Protein AF-A0A957NWW4-F1 (afdb_monomer)

pLDDT: mean 91.46, std 8.72, range [46.88, 98.69]

Structure (mmCIF, N/CA/C/O backbone):
data_AF-A0A957NWW4-F1
#
_entry.id   AF-A0A957NWW4-F1
#
loop_
_atom_site.group_PDB
_atom_site.id
_atom_site.type_symbol
_atom_site.label_atom_id
_atom_site.label_alt_id
_atom_site.label_comp_id
_atom_site.label_asym_id
_atom_site.label_entity_id
_atom_site.label_seq_id
_atom_site.pdbx_PDB_ins_code
_atom_site.Cartn_x
_atom_site.Cartn_y
_atom_site.Cartn_z
_atom_site.occupancy
_atom_site.B_iso_or_equiv
_atom_site.auth_seq_id
_atom_site.auth_comp_id
_atom_site.auth_asym_id
_atom_site.auth_atom_id
_atom_site.pdbx_PDB_model_num
ATOM 1 N N . MET A 1 1 ? -19.437 -4.659 12.965 1.00 87.62 1 MET A N 1
ATOM 2 C CA . MET A 1 1 ? -18.020 -4.223 12.906 1.00 87.62 1 MET A CA 1
ATOM 3 C C . MET A 1 1 ? -17.243 -4.835 14.060 1.00 87.62 1 MET A C 1
ATOM 5 O O . MET A 1 1 ? -17.855 -5.207 15.058 1.00 87.62 1 MET A O 1
ATOM 9 N N . HIS A 1 2 ? -15.933 -4.969 13.916 1.00 92.50 2 HIS A N 1
ATOM 10 C CA . HIS A 1 2 ? -14.991 -5.339 14.961 1.00 92.50 2 HIS A CA 1
ATOM 11 C C . HIS A 1 2 ? -14.265 -4.083 15.461 1.00 92.50 2 HIS A C 1
ATOM 13 O O . HIS A 1 2 ? -13.606 -3.413 14.679 1.00 92.50 2 HIS A O 1
ATOM 19 N N . LEU A 1 3 ? -14.390 -3.749 16.742 1.00 95.06 3 LEU A N 1
ATOM 20 C CA . LEU A 1 3 ? -13.758 -2.582 1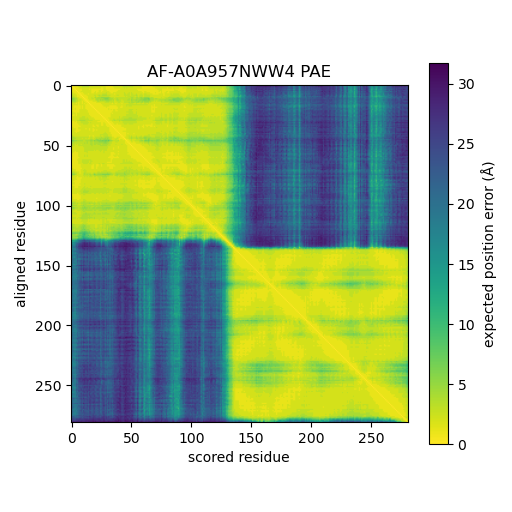7.349 1.00 95.06 3 LEU A CA 1
ATOM 21 C C . LEU A 1 3 ? -12.605 -3.030 18.238 1.00 95.06 3 LEU A C 1
ATOM 23 O O . LEU A 1 3 ? -12.740 -3.973 19.016 1.00 95.06 3 LEU A O 1
ATOM 27 N N . TYR A 1 4 ? -11.498 -2.308 18.187 1.00 97.69 4 TYR A N 1
ATOM 28 C CA . TYR A 1 4 ? -10.497 -2.384 19.238 1.00 97.69 4 TYR A CA 1
ATOM 29 C C . TYR A 1 4 ? -10.886 -1.396 20.342 1.00 97.69 4 TYR A C 1
ATOM 31 O O . TYR A 1 4 ? -10.912 -0.189 20.103 1.00 97.69 4 TYR A O 1
ATOM 39 N N . LEU A 1 5 ? -11.236 -1.910 21.523 1.00 97.75 5 LEU A N 1
ATOM 40 C CA . LEU A 1 5 ? -11.562 -1.113 22.703 1.00 97.75 5 LEU A CA 1
ATOM 41 C C . LEU A 1 5 ? -10.273 -0.817 23.471 1.00 97.75 5 LEU A C 1
ATOM 43 O O . LEU A 1 5 ? -9.764 -1.657 24.219 1.00 97.75 5 LEU A O 1
ATOM 47 N N . ALA A 1 6 ? -9.775 0.396 23.274 1.00 97.62 6 ALA A N 1
ATOM 48 C CA . ALA A 1 6 ? -8.639 0.946 23.985 1.00 97.62 6 ALA A CA 1
ATOM 49 C C . ALA A 1 6 ? -9.145 1.701 25.220 1.00 97.62 6 ALA A C 1
ATOM 51 O O . ALA A 1 6 ? -9.951 2.622 25.112 1.00 97.62 6 ALA A O 1
ATOM 52 N N . ILE A 1 7 ? -8.699 1.292 26.402 1.00 96.88 7 ILE A N 1
ATOM 53 C CA . ILE A 1 7 ? -9.131 1.854 27.686 1.00 96.88 7 ILE A CA 1
ATOM 54 C C . ILE A 1 7 ? -7.991 1.758 28.689 1.00 96.88 7 ILE A C 1
ATOM 56 O O . ILE A 1 7 ? -7.144 0.865 28.601 1.00 96.88 7 ILE A O 1
ATOM 60 N N . LYS A 1 8 ? -7.923 2.727 29.606 1.00 95.88 8 LYS A N 1
ATOM 61 C CA . LYS A 1 8 ? -6.853 2.822 30.595 1.00 95.88 8 LYS A CA 1
ATOM 62 C C . LYS A 1 8 ? -6.648 1.484 31.314 1.00 95.88 8 LYS A C 1
ATOM 64 O O . LYS A 1 8 ? -7.575 0.914 31.883 1.00 95.88 8 LYS A O 1
ATOM 69 N N . TYR A 1 9 ? -5.411 0.999 31.305 1.00 93.38 9 TYR A N 1
ATOM 70 C CA . TYR A 1 9 ? -5.032 -0.185 32.064 1.00 93.38 9 TYR A CA 1
ATOM 71 C C . TYR A 1 9 ? -4.902 0.142 33.553 1.00 93.38 9 TYR A C 1
ATOM 73 O O . TYR A 1 9 ? -4.199 1.089 33.923 1.00 93.38 9 TYR A O 1
ATOM 81 N N . HIS A 1 10 ? -5.522 -0.694 34.383 1.00 93.50 10 HIS A N 1
ATOM 82 C CA . HIS A 1 10 ? -5.338 -0.708 35.827 1.00 93.50 10 HIS A CA 1
ATOM 83 C C . HIS A 1 10 ? -4.914 -2.115 36.269 1.00 93.50 10 HIS A C 1
ATOM 85 O O . HIS A 1 10 ? -5.668 -3.059 36.032 1.00 93.50 10 HIS A O 1
ATOM 91 N N . PRO A 1 11 ? -3.743 -2.277 36.917 1.00 88.56 11 PRO A N 1
ATOM 92 C CA . PRO A 1 11 ? -3.255 -3.589 37.352 1.00 88.56 11 PRO A CA 1
ATOM 93 C C . PRO A 1 11 ? -4.185 -4.321 38.325 1.00 88.56 11 PRO A C 1
ATOM 95 O O . PRO A 1 11 ? -4.215 -5.546 38.350 1.00 88.56 11 PRO A O 1
ATOM 98 N N . ASP A 1 12 ? -4.942 -3.574 39.128 1.00 92.06 12 ASP A N 1
ATOM 99 C CA . ASP A 1 12 ? -5.932 -4.102 40.072 1.00 92.06 12 ASP A CA 1
ATOM 100 C C . ASP A 1 12 ? -7.292 -4.405 39.418 1.00 92.06 12 ASP A C 1
ATOM 102 O O . ASP A 1 12 ? -8.198 -4.924 40.070 1.00 92.06 12 ASP A O 1
ATOM 106 N N . GLY A 1 13 ? -7.450 -4.079 38.132 1.00 91.56 13 GLY A N 1
ATOM 107 C CA . GLY A 1 13 ? -8.688 -4.256 37.391 1.00 91.56 13 GLY A CA 1
ATOM 108 C C . GLY A 1 13 ? -9.856 -3.417 37.909 1.00 91.56 13 GLY A C 1
ATOM 109 O O . GLY A 1 13 ? -11.002 -3.797 37.671 1.00 91.56 13 GLY A O 1
ATOM 110 N N . GLN A 1 14 ? -9.619 -2.283 38.585 1.00 94.00 14 GLN A N 1
ATOM 111 C CA . GLN A 1 14 ? -10.698 -1.455 39.154 1.00 94.00 14 GLN A CA 1
ATOM 112 C C . GLN A 1 14 ? -11.751 -1.000 38.123 1.00 94.00 14 GLN A C 1
ATOM 114 O O . GLN A 1 14 ? -12.904 -0.749 38.467 1.00 94.00 14 GLN A O 1
ATOM 119 N N . ASN A 1 15 ? -11.383 -0.927 36.841 1.00 94.88 15 ASN A N 1
ATOM 120 C CA . ASN A 1 15 ? -12.277 -0.569 35.741 1.00 94.88 15 ASN A CA 1
ATOM 121 C C . ASN A 1 15 ? -12.892 -1.779 35.017 1.00 94.88 15 ASN A C 1
ATOM 123 O O . ASN A 1 15 ? -13.532 -1.605 33.981 1.00 94.88 15 ASN A O 1
ATOM 127 N N . ARG A 1 16 ? -12.752 -3.001 35.545 1.00 96.50 16 ARG A N 1
ATOM 128 C CA . ARG A 1 16 ? -13.313 -4.218 34.940 1.00 96.50 16 ARG A CA 1
ATOM 129 C C . ARG A 1 16 ? -14.811 -4.103 34.660 1.00 96.50 16 ARG A C 1
ATOM 131 O O . ARG A 1 16 ? -15.238 -4.423 33.555 1.00 96.50 16 ARG A O 1
ATOM 138 N N . ALA A 1 17 ? -15.582 -3.584 35.616 1.00 95.44 17 ALA A N 1
ATOM 139 C CA . ALA A 1 17 ? -17.021 -3.379 35.446 1.00 95.44 17 ALA A CA 1
ATOM 140 C C . ALA A 1 17 ? -17.340 -2.431 34.276 1.00 95.44 17 ALA A C 1
ATOM 142 O O . ALA A 1 17 ? -18.281 -2.668 33.524 1.00 95.44 17 ALA A O 1
ATOM 143 N N . LEU A 1 18 ? -16.528 -1.386 34.081 1.00 95.38 18 LEU A N 1
ATOM 144 C CA . LEU A 1 18 ? -16.673 -0.467 32.953 1.00 95.38 18 LEU A CA 1
ATOM 145 C C . LEU A 1 18 ? -16.351 -1.162 31.623 1.00 95.38 18 LEU A C 1
ATOM 147 O O . LEU A 1 18 ? -17.106 -1.014 30.667 1.00 95.38 18 LEU A O 1
ATOM 151 N N . ILE A 1 19 ? -15.273 -1.951 31.568 1.00 96.75 19 ILE A N 1
ATOM 152 C CA . ILE A 1 19 ? -14.895 -2.716 30.370 1.00 96.75 19 ILE A CA 1
ATOM 153 C C . ILE A 1 19 ? -16.010 -3.692 29.986 1.00 96.75 19 ILE A C 1
ATOM 155 O O . ILE A 1 19 ? -16.409 -3.738 28.823 1.00 96.75 19 ILE A O 1
ATOM 159 N N . GLU A 1 20 ? -16.525 -4.463 30.944 1.00 96.88 20 GLU A N 1
ATOM 160 C CA . GLU A 1 20 ? -17.612 -5.423 30.719 1.00 96.88 20 GLU A CA 1
ATOM 161 C C . GLU A 1 20 ? -18.888 -4.719 30.242 1.00 96.88 20 GLU A C 1
ATOM 163 O O . GLU A 1 20 ? -19.489 -5.149 29.256 1.00 96.88 20 GLU A O 1
ATOM 168 N N . ALA A 1 21 ? -19.254 -3.596 30.863 1.00 94.88 21 ALA A N 1
ATOM 169 C CA . ALA A 1 21 ? -20.450 -2.850 30.496 1.00 94.88 21 ALA A CA 1
ATOM 170 C C . ALA A 1 21 ? -20.338 -2.200 29.105 1.00 94.88 21 ALA A C 1
ATOM 172 O O . ALA A 1 21 ? -21.237 -2.373 28.286 1.00 94.88 21 ALA A O 1
ATOM 173 N N . LEU A 1 22 ? -19.209 -1.559 28.775 1.00 95.00 22 LEU A N 1
ATOM 174 C CA . LEU A 1 22 ? -18.940 -1.052 27.420 1.00 95.00 22 LEU A CA 1
ATOM 175 C C . LEU A 1 22 ? -19.005 -2.176 26.384 1.00 95.00 22 LEU A C 1
ATOM 177 O O . LEU A 1 22 ? -19.594 -2.024 25.318 1.00 95.00 22 LEU A O 1
ATOM 181 N N . SER A 1 23 ? -18.426 -3.330 26.706 1.00 95.19 23 SER A N 1
ATOM 182 C CA . SER A 1 23 ? -18.444 -4.496 25.823 1.00 95.19 23 SER A CA 1
ATOM 183 C C . SER A 1 23 ? -19.862 -5.002 25.567 1.00 95.19 23 SER A C 1
ATOM 185 O O . SER A 1 23 ? -20.188 -5.345 24.431 1.00 95.19 23 SER A O 1
ATOM 187 N N . ALA A 1 24 ? -20.704 -5.026 26.602 1.00 94.25 24 ALA A N 1
ATOM 188 C CA . ALA A 1 24 ? -22.106 -5.402 26.490 1.00 94.25 24 ALA A CA 1
ATOM 189 C C . ALA A 1 24 ? -22.896 -4.395 25.642 1.00 94.25 24 ALA A C 1
ATOM 191 O O . ALA A 1 24 ? -23.618 -4.821 24.743 1.00 94.25 24 ALA A O 1
ATOM 192 N N . THR A 1 25 ? -22.704 -3.087 25.853 1.00 92.81 25 THR A N 1
ATOM 193 C CA . THR A 1 25 ? -23.335 -2.031 25.044 1.00 92.81 25 THR A CA 1
ATOM 194 C C . THR A 1 25 ? -22.954 -2.154 23.568 1.00 92.81 25 THR A C 1
ATOM 196 O O . THR A 1 25 ? -23.826 -2.173 22.703 1.00 92.81 25 THR A O 1
ATOM 199 N N . LEU A 1 26 ? -21.664 -2.336 23.263 1.00 91.50 26 LEU A N 1
ATOM 200 C CA . LEU A 1 26 ? -21.192 -2.535 21.887 1.00 91.50 26 LEU A CA 1
ATOM 201 C C . LEU A 1 26 ? -21.792 -3.793 21.244 1.00 91.50 26 LEU A C 1
ATOM 203 O O . LEU A 1 26 ? -22.162 -3.770 20.072 1.00 91.50 26 LEU A O 1
ATOM 207 N N . SER A 1 27 ? -21.906 -4.880 22.011 1.00 92.25 27 SER A N 1
ATOM 208 C CA . SER A 1 27 ? -22.525 -6.129 21.559 1.00 92.25 27 SER A CA 1
ATOM 209 C C . SER A 1 27 ? -24.018 -5.961 21.274 1.00 92.25 27 SER A C 1
ATOM 211 O O . SER A 1 27 ? -24.500 -6.421 20.239 1.00 92.25 27 SER A O 1
ATOM 213 N N . ALA A 1 28 ? -24.742 -5.249 22.143 1.00 89.62 28 ALA A N 1
ATOM 214 C CA . ALA A 1 28 ? -26.155 -4.927 21.952 1.00 89.62 28 ALA A CA 1
ATOM 215 C C . ALA A 1 28 ? -26.389 -4.078 20.689 1.00 89.62 28 ALA A C 1
ATOM 217 O O . ALA A 1 28 ? -27.367 -4.299 19.981 1.00 89.62 28 ALA A O 1
ATOM 218 N N . ALA A 1 29 ? -25.445 -3.194 20.353 1.00 87.38 29 ALA A N 1
ATOM 219 C CA . ALA A 1 29 ? -25.428 -2.429 19.104 1.00 87.38 29 ALA A CA 1
ATOM 220 C C . ALA A 1 29 ? -24.968 -3.247 17.867 1.00 87.38 29 ALA A C 1
ATOM 222 O O . ALA A 1 29 ? -24.818 -2.706 16.773 1.00 87.38 29 ALA A O 1
ATOM 223 N N . GLY A 1 30 ? -24.741 -4.561 17.998 1.00 89.75 30 GLY A N 1
ATOM 224 C CA . GLY A 1 30 ? -24.367 -5.443 16.885 1.00 89.75 30 GLY A CA 1
ATOM 225 C C . GLY A 1 30 ? -22.877 -5.415 16.523 1.00 89.75 30 GLY A C 1
ATOM 226 O O . GLY A 1 30 ? -22.477 -5.846 15.433 1.00 89.75 30 GLY A O 1
ATOM 227 N N . HIS A 1 31 ? -22.027 -4.918 17.420 1.00 91.25 31 HIS A N 1
ATOM 228 C CA . HIS A 1 31 ? -20.586 -4.883 17.226 1.00 91.25 31 HIS A CA 1
ATOM 229 C C . HIS A 1 31 ? -19.851 -5.939 18.054 1.00 91.25 31 HIS A C 1
ATOM 231 O O . HIS A 1 31 ? -20.286 -6.368 19.114 1.00 91.25 31 HIS A O 1
ATOM 237 N N . ARG A 1 32 ? -18.675 -6.346 17.580 1.00 94.31 32 ARG A N 1
ATOM 238 C CA . ARG A 1 32 ? -17.723 -7.142 18.363 1.00 94.31 32 ARG A CA 1
ATOM 239 C C . ARG A 1 32 ? -16.628 -6.213 18.851 1.00 94.31 32 ARG A C 1
ATOM 241 O O . ARG A 1 32 ? -16.198 -5.359 18.083 1.00 94.31 32 ARG A O 1
ATOM 248 N N . SER A 1 33 ? -16.138 -6.399 20.068 1.00 95.88 33 SER A N 1
ATOM 249 C CA . SER A 1 33 ? -14.981 -5.660 20.577 1.00 95.88 33 SER A CA 1
ATOM 250 C C . SER A 1 33 ? -13.841 -6.603 20.934 1.00 95.88 33 SER A C 1
ATOM 252 O O . SER A 1 33 ? -14.103 -7.739 21.322 1.00 95.88 33 SER A O 1
ATOM 254 N N . THR A 1 34 ? -12.605 -6.121 20.842 1.00 97.44 34 THR A N 1
ATOM 255 C CA . THR A 1 34 ? -11.407 -6.733 21.429 1.00 97.44 34 THR A CA 1
ATOM 256 C C . THR A 1 34 ? -10.751 -5.722 22.366 1.00 97.44 34 THR A C 1
ATOM 258 O O . THR A 1 34 ? -10.510 -4.588 21.964 1.00 97.44 34 THR A O 1
ATOM 261 N N . CYS A 1 35 ? -10.452 -6.120 23.598 1.00 97.38 35 CYS A N 1
ATOM 262 C CA . CYS A 1 35 ? -9.741 -5.336 24.603 1.00 97.38 35 CYS A CA 1
ATOM 263 C C . CYS A 1 35 ? -8.579 -6.177 25.138 1.00 97.38 35 CYS A C 1
ATOM 265 O O . CYS A 1 35 ? -8.783 -7.308 25.575 1.00 97.38 35 CYS A O 1
ATOM 267 N N . VAL A 1 36 ? -7.357 -5.640 25.129 1.00 94.38 36 VAL A N 1
ATOM 268 C CA . VAL A 1 36 ? -6.145 -6.394 25.504 1.00 94.38 36 VAL A CA 1
ATOM 269 C C . VAL A 1 36 ? -6.241 -6.974 26.911 1.00 94.38 36 VAL A C 1
ATOM 271 O O . VAL A 1 36 ? -6.034 -8.175 27.087 1.00 94.38 36 VAL A O 1
ATOM 274 N N . PHE A 1 37 ? -6.630 -6.155 27.889 1.00 95.00 37 PHE A N 1
ATOM 275 C CA . PHE A 1 37 ? -6.704 -6.599 29.277 1.00 95.00 37 PHE A CA 1
ATOM 276 C C . PHE A 1 37 ? -7.724 -7.734 29.468 1.00 95.00 37 PHE A C 1
ATOM 278 O O . PHE A 1 37 ? -7.471 -8.693 30.196 1.00 95.00 37 PHE A O 1
ATOM 285 N N . ARG A 1 38 ? -8.855 -7.672 28.751 1.00 96.62 38 ARG A N 1
ATOM 286 C CA . ARG A 1 38 ? -9.919 -8.685 28.793 1.00 96.62 38 ARG A CA 1
ATOM 287 C C . ARG A 1 38 ? -9.550 -9.960 28.029 1.00 96.62 38 ARG A C 1
ATOM 289 O O . ARG A 1 38 ? -9.658 -11.050 28.578 1.00 96.62 38 ARG A O 1
ATOM 296 N N . ASP A 1 39 ? -9.146 -9.839 26.767 1.00 96.38 39 ASP A N 1
ATOM 297 C CA . ASP A 1 39 ? -9.074 -10.975 25.835 1.00 96.38 39 ASP A CA 1
ATOM 298 C C . ASP A 1 39 ? -7.678 -11.591 25.724 1.00 96.38 39 ASP A C 1
ATOM 300 O O . ASP A 1 39 ? -7.541 -12.782 25.439 1.00 96.38 39 ASP A O 1
ATOM 304 N N . ILE A 1 40 ? -6.630 -10.788 25.921 1.00 92.81 40 ILE A N 1
ATOM 305 C CA . ILE A 1 40 ? -5.239 -11.217 25.737 1.00 92.81 40 ILE A CA 1
ATOM 306 C C . ILE A 1 40 ? -4.605 -11.548 27.086 1.00 92.81 40 ILE A C 1
ATOM 308 O O . ILE A 1 40 ? -4.023 -12.624 27.227 1.00 92.81 40 ILE A O 1
ATOM 312 N N . GLU A 1 41 ? -4.736 -10.650 28.063 1.00 92.94 41 GLU A N 1
ATOM 313 C CA . GLU A 1 41 ? -4.196 -10.821 29.421 1.00 92.94 41 GLU A CA 1
ATOM 314 C C . GLU A 1 41 ? -5.166 -11.549 30.361 1.00 92.94 41 GLU A C 1
ATOM 316 O O . GLU A 1 41 ? -4.781 -11.934 31.463 1.00 92.94 41 GLU A O 1
ATOM 321 N N . GLN A 1 42 ? -6.411 -11.781 29.925 1.00 94.88 42 GLN A N 1
ATOM 322 C CA . GLN A 1 42 ? -7.431 -12.527 30.670 1.00 94.88 42 GLN A CA 1
ATOM 323 C C . GLN A 1 42 ? -7.620 -11.994 32.096 1.00 94.88 42 GLN A C 1
ATOM 325 O O . GLN A 1 42 ? -7.594 -12.752 33.066 1.00 94.88 42 GLN A O 1
ATOM 330 N N . TRP A 1 43 ? -7.786 -10.675 32.220 1.00 94.88 43 TRP A N 1
ATOM 331 C CA . TRP A 1 43 ? -7.913 -9.968 33.498 1.00 94.88 43 TRP A CA 1
ATOM 332 C C . TRP A 1 43 ? -6.682 -10.111 34.403 1.00 94.88 43 TRP A C 1
ATOM 334 O O . TRP A 1 43 ? -6.809 -10.241 35.618 1.00 94.88 43 TRP A O 1
ATOM 344 N N . GLY A 1 44 ? -5.491 -10.127 33.803 1.00 90.69 44 GLY A N 1
ATOM 345 C CA . GLY A 1 44 ? -4.218 -10.282 34.510 1.00 90.69 44 GLY A CA 1
ATOM 346 C C . GLY A 1 44 ? -3.841 -11.733 34.826 1.00 90.69 44 GLY A C 1
ATOM 347 O O . GLY A 1 44 ? -2.754 -11.972 35.339 1.00 90.69 44 GLY A O 1
ATOM 348 N N . ALA A 1 45 ? -4.677 -12.723 34.484 1.00 91.56 45 ALA A N 1
ATOM 349 C CA . ALA A 1 45 ? -4.326 -14.139 34.639 1.00 91.56 45 ALA A CA 1
ATOM 350 C C . ALA A 1 45 ? -3.168 -14.571 33.721 1.00 91.56 45 ALA A C 1
ATOM 352 O O . ALA A 1 45 ? -2.509 -15.582 33.973 1.00 91.56 45 ALA A O 1
ATOM 353 N N . LYS A 1 46 ? -2.919 -13.814 32.647 1.00 91.31 46 LYS A N 1
ATOM 354 C CA . LYS A 1 46 ? -1.818 -14.025 31.715 1.00 91.31 46 LYS A CA 1
ATOM 355 C C . LYS A 1 46 ? -0.967 -12.767 31.607 1.00 91.31 46 LYS A C 1
ATOM 357 O O . LYS A 1 46 ? -1.329 -11.821 30.915 1.00 91.31 46 LYS A O 1
ATOM 362 N N . GLU A 1 47 ? 0.210 -12.812 32.215 1.00 90.44 47 GLU A N 1
ATOM 363 C CA . GLU A 1 47 ? 1.222 -11.774 32.046 1.00 90.44 47 GLU A CA 1
ATOM 364 C C . GLU A 1 47 ? 2.003 -11.973 30.744 1.00 90.44 47 GLU A C 1
ATOM 366 O O . GLU A 1 47 ? 2.404 -13.085 30.380 1.00 90.44 47 GLU A O 1
ATOM 371 N N . LEU A 1 48 ? 2.239 -10.875 30.030 1.00 88.62 48 LEU A N 1
ATOM 372 C CA . LEU A 1 48 ? 3.039 -10.856 28.814 1.00 88.62 48 LEU A CA 1
ATOM 373 C C . LEU A 1 48 ? 4.226 -9.904 28.975 1.00 88.62 48 LEU A C 1
ATOM 375 O O . LEU A 1 48 ? 4.063 -8.796 29.486 1.00 88.62 48 LEU A O 1
ATOM 379 N N . PRO A 1 49 ? 5.416 -10.261 28.455 1.00 92.50 49 PRO A N 1
ATOM 380 C CA . PRO A 1 49 ? 6.498 -9.297 28.319 1.00 92.50 49 PRO A CA 1
ATOM 381 C C . PRO A 1 49 ? 6.029 -8.080 27.502 1.00 92.50 49 PRO A C 1
ATOM 383 O O . PRO A 1 49 ? 5.329 -8.278 26.502 1.00 92.50 49 PRO A O 1
ATOM 386 N N . PRO A 1 50 ? 6.468 -6.846 27.817 1.00 90.88 50 PRO A N 1
ATOM 387 C CA . PRO A 1 50 ? 5.969 -5.632 27.160 1.00 90.88 50 PRO A CA 1
ATOM 388 C C . PRO A 1 50 ? 6.024 -5.673 25.625 1.00 90.88 50 PRO A C 1
ATOM 390 O O . PRO A 1 50 ? 5.084 -5.276 24.942 1.00 90.88 50 PRO A O 1
ATOM 393 N N . ALA A 1 51 ? 7.096 -6.233 25.056 1.00 85.56 51 ALA A N 1
ATOM 394 C CA . ALA A 1 51 ? 7.228 -6.382 23.607 1.00 85.56 51 ALA A CA 1
ATOM 395 C C . ALA A 1 51 ? 6.202 -7.359 23.003 1.00 85.56 51 ALA A C 1
ATOM 397 O O . ALA A 1 51 ? 5.766 -7.177 21.868 1.00 85.56 51 ALA A O 1
ATOM 398 N N . ALA A 1 52 ? 5.832 -8.416 23.730 1.00 84.62 52 ALA A N 1
ATOM 399 C CA . ALA A 1 52 ? 4.795 -9.347 23.296 1.00 84.62 52 ALA A CA 1
ATOM 400 C C . ALA A 1 52 ? 3.409 -8.714 23.417 1.00 84.62 52 ALA A C 1
ATOM 402 O O . ALA A 1 52 ? 2.637 -8.813 22.465 1.00 84.62 52 ALA A O 1
ATOM 403 N N . LEU A 1 53 ? 3.140 -8.019 24.527 1.00 91.50 53 LEU A N 1
ATOM 404 C CA . LEU A 1 53 ? 1.901 -7.276 24.748 1.00 91.50 53 LEU A CA 1
ATOM 405 C C . LEU A 1 53 ? 1.636 -6.306 23.592 1.00 91.50 53 LEU A C 1
ATOM 407 O O . LEU A 1 53 ? 0.629 -6.442 22.906 1.00 91.50 53 LEU A O 1
ATOM 411 N N . MET A 1 54 ? 2.601 -5.436 23.271 1.00 91.88 54 MET A N 1
ATOM 412 C CA . MET A 1 54 ? 2.447 -4.468 22.179 1.00 91.88 54 MET A CA 1
ATOM 413 C C . MET A 1 54 ? 2.258 -5.127 20.807 1.00 91.88 54 MET A C 1
ATOM 415 O O . MET A 1 54 ? 1.460 -4.651 20.005 1.00 91.88 54 MET A O 1
ATOM 419 N N . ARG A 1 55 ? 2.935 -6.252 20.526 1.00 82.00 55 ARG A N 1
ATOM 420 C CA . ARG A 1 55 ? 2.685 -7.017 19.288 1.00 82.00 55 ARG A CA 1
ATOM 421 C C . ARG A 1 55 ? 1.255 -7.545 19.219 1.00 82.00 55 ARG A C 1
ATOM 423 O O . ARG A 1 55 ? 0.684 -7.582 18.133 1.00 82.00 55 ARG A O 1
ATOM 430 N N . HIS A 1 56 ? 0.696 -7.988 20.342 1.00 88.44 56 HIS A N 1
ATOM 431 C CA . HIS A 1 56 ? -0.694 -8.427 20.403 1.00 88.44 56 HIS A CA 1
ATOM 432 C C . HIS A 1 56 ? -1.665 -7.251 20.244 1.00 88.44 56 HIS A C 1
ATOM 434 O O . HIS A 1 56 ? -2.597 -7.377 19.452 1.00 88.44 56 HIS A O 1
ATOM 440 N N . SER A 1 57 ? -1.410 -6.109 20.891 1.00 91.81 57 SER A N 1
ATOM 441 C CA . SER A 1 57 ? -2.204 -4.882 20.731 1.00 91.81 57 SER A CA 1
ATOM 442 C C . SER A 1 57 ? -2.247 -4.415 19.276 1.00 91.81 57 SER A C 1
ATOM 444 O O . SER A 1 57 ? -3.326 -4.248 18.719 1.00 91.81 57 SER A O 1
ATOM 446 N N . PHE A 1 58 ? -1.093 -4.287 18.611 1.00 89.56 58 PHE A N 1
ATOM 447 C CA . PHE A 1 58 ? -1.042 -3.846 17.212 1.00 89.56 58 PHE A CA 1
ATOM 448 C C . PHE A 1 58 ? -1.751 -4.814 16.264 1.00 89.56 58 PHE A C 1
ATOM 450 O O . PHE A 1 58 ? -2.542 -4.373 15.439 1.00 89.56 58 PHE A O 1
ATOM 457 N N . ARG A 1 59 ? -1.584 -6.131 16.444 1.00 80.31 59 ARG A N 1
ATOM 458 C CA . ARG A 1 59 ? -2.332 -7.131 15.660 1.00 80.31 59 ARG A CA 1
ATOM 459 C C . ARG A 1 59 ? -3.843 -7.039 15.874 1.00 80.31 59 ARG A C 1
ATOM 461 O O . ARG A 1 59 ? -4.605 -7.253 14.936 1.00 80.31 59 ARG A O 1
ATOM 468 N N . ALA A 1 60 ? -4.280 -6.760 17.100 1.00 87.81 60 ALA A N 1
ATOM 469 C CA . ALA A 1 60 ? -5.694 -6.581 17.403 1.00 87.81 60 ALA A CA 1
ATOM 470 C C . ALA A 1 60 ? -6.248 -5.293 16.769 1.00 87.81 60 ALA A C 1
ATOM 472 O O . ALA A 1 60 ? -7.349 -5.323 16.225 1.00 87.81 60 ALA A O 1
ATOM 473 N N . ILE A 1 61 ? -5.466 -4.206 16.757 1.00 90.06 61 ILE A N 1
ATOM 474 C CA . ILE A 1 61 ? -5.800 -2.971 16.034 1.00 90.06 61 ILE A CA 1
ATOM 475 C C . ILE A 1 61 ? -5.880 -3.242 14.526 1.00 90.06 61 ILE A C 1
ATOM 477 O O . ILE A 1 61 ? -6.874 -2.883 13.899 1.00 90.06 61 ILE A O 1
ATOM 481 N N . ASP A 1 62 ? -4.894 -3.930 13.942 1.00 81.56 62 ASP A N 1
ATOM 482 C CA . ASP A 1 62 ? -4.862 -4.322 12.523 1.00 81.56 62 ASP A CA 1
ATOM 483 C C . ASP A 1 62 ? -6.101 -5.114 12.100 1.00 81.56 62 ASP A C 1
ATOM 485 O O . ASP A 1 62 ? -6.656 -4.868 11.028 1.00 81.56 62 ASP A O 1
ATOM 489 N N . ALA A 1 63 ? -6.583 -6.007 12.963 1.00 82.56 63 ALA A N 1
ATOM 490 C CA . ALA A 1 63 ? -7.776 -6.812 12.722 1.00 82.56 63 ALA A CA 1
ATOM 491 C C . ALA A 1 63 ? -9.106 -6.078 12.988 1.00 82.56 63 ALA A C 1
ATOM 493 O O . ALA A 1 63 ? -10.169 -6.642 12.711 1.00 82.56 63 ALA A O 1
ATOM 494 N N . ALA A 1 64 ? -9.082 -4.876 13.568 1.00 88.81 64 ALA A N 1
ATOM 495 C CA . ALA A 1 64 ? -10.277 -4.093 13.873 1.00 88.81 64 ALA A CA 1
ATOM 496 C C . ALA A 1 64 ? -10.655 -3.144 12.728 1.00 88.81 64 ALA A C 1
ATOM 498 O O . ALA A 1 64 ? -9.799 -2.607 12.029 1.00 88.81 64 ALA A O 1
ATOM 499 N N . ASP A 1 65 ? -11.947 -2.891 12.576 1.00 88.88 65 ASP A N 1
ATOM 500 C CA . ASP A 1 65 ? -12.509 -1.915 11.644 1.00 88.88 65 ASP A CA 1
ATOM 501 C C . ASP A 1 65 ? -12.297 -0.468 12.135 1.00 88.88 65 ASP A C 1
ATOM 503 O O . ASP A 1 65 ? -12.218 0.458 11.331 1.00 88.88 65 ASP A O 1
ATOM 507 N N . LEU A 1 66 ? -12.212 -0.275 13.458 1.00 92.00 66 LEU A N 1
ATOM 508 C CA . LEU A 1 66 ? -12.105 1.019 14.141 1.00 92.00 66 LEU A CA 1
ATOM 509 C C . LEU A 1 66 ? -11.474 0.842 15.532 1.00 92.00 66 LEU A C 1
ATOM 511 O O . LEU A 1 66 ? -11.641 -0.202 16.169 1.00 92.00 66 LEU A O 1
ATOM 515 N N . VAL A 1 67 ? -10.794 1.879 16.024 1.00 96.44 67 VAL A N 1
ATOM 516 C CA . VAL A 1 67 ? -10.378 2.001 17.427 1.00 96.44 67 VAL A CA 1
ATOM 517 C C . VAL A 1 67 ? -11.357 2.894 18.179 1.00 96.44 67 VAL A C 1
ATOM 519 O O . VAL A 1 67 ? -11.534 4.060 17.831 1.00 96.44 67 VAL A O 1
ATOM 522 N N . LEU A 1 68 ? -11.975 2.337 19.220 1.00 96.94 68 LEU A N 1
ATOM 523 C CA . LEU A 1 68 ? -12.782 3.074 20.184 1.00 96.94 68 LEU A CA 1
ATOM 524 C C . LEU A 1 68 ? -11.943 3.299 21.435 1.00 96.94 68 LEU A C 1
ATOM 526 O O . LEU A 1 68 ? -11.573 2.345 22.119 1.00 96.94 68 LEU A O 1
ATOM 530 N N . LEU A 1 69 ? -11.634 4.558 21.706 1.00 97.38 69 LEU A N 1
ATOM 531 C CA . LEU A 1 69 ? -10.785 4.978 22.805 1.00 97.38 69 LEU A CA 1
ATOM 532 C C . LEU A 1 69 ? -11.651 5.542 23.931 1.00 97.38 69 LEU A C 1
ATOM 534 O O . LEU A 1 69 ? -12.196 6.635 23.799 1.00 97.38 69 LEU A O 1
ATOM 538 N N . GLU A 1 70 ? -11.759 4.820 25.041 1.00 97.19 70 GLU A N 1
ATOM 539 C CA . GLU A 1 70 ? -12.312 5.367 26.279 1.00 97.19 70 GLU A CA 1
ATOM 540 C C . GLU A 1 70 ? -11.210 6.182 26.971 1.00 97.19 70 GLU A C 1
ATOM 542 O O . GLU A 1 70 ? -10.182 5.640 27.386 1.00 97.19 70 GLU A O 1
ATOM 547 N N . PHE A 1 71 ? -11.391 7.503 27.006 1.00 96.94 71 PHE A N 1
ATOM 548 C CA . PHE A 1 71 ? -10.382 8.479 27.419 1.00 96.94 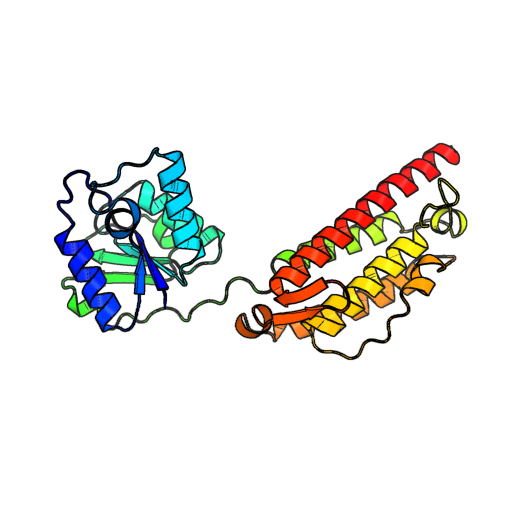71 PHE A CA 1
ATOM 549 C C . PHE A 1 71 ? -10.841 9.344 28.601 1.00 96.94 71 PHE A C 1
ATOM 551 O O . PHE A 1 71 ? -10.373 10.471 28.772 1.00 96.94 71 PHE A O 1
ATOM 558 N N . SER A 1 72 ? -11.731 8.831 29.457 1.00 96.06 72 SER A N 1
ATOM 559 C CA . SER A 1 72 ? -12.054 9.492 30.730 1.00 96.06 72 SER A CA 1
ATOM 560 C C . SER A 1 72 ? -10.820 9.672 31.617 1.00 96.06 72 SER A C 1
ATOM 562 O O . SER A 1 72 ? -10.734 10.649 32.362 1.00 96.06 72 SER A O 1
ATOM 564 N N . GLU A 1 73 ? -9.852 8.754 31.511 1.00 95.31 73 GLU A N 1
ATOM 565 C CA . GLU A 1 73 ? -8.555 8.813 32.182 1.00 95.31 73 GLU A CA 1
ATOM 566 C C . GLU A 1 73 ? -7.393 8.779 31.174 1.00 95.31 73 GLU A C 1
ATOM 568 O O . GLU A 1 73 ? -7.324 7.929 30.285 1.00 95.31 73 GLU A O 1
ATOM 573 N N . LYS A 1 74 ? -6.415 9.679 31.349 1.00 93.06 74 LYS A N 1
ATOM 574 C CA . LYS A 1 74 ? -5.228 9.759 30.486 1.00 93.06 74 LYS A CA 1
ATOM 575 C C . LYS A 1 74 ? -4.329 8.521 30.659 1.00 93.06 74 LYS A C 1
ATOM 577 O O . LYS A 1 74 ? -4.017 8.083 31.772 1.00 93.06 74 LYS A O 1
ATOM 582 N N . GLY A 1 75 ? -3.812 7.993 29.550 1.00 92.31 75 GLY A N 1
ATOM 583 C CA . GLY A 1 75 ? -2.872 6.869 29.546 1.00 92.31 75 GLY A CA 1
ATOM 584 C C . GLY A 1 75 ? -1.906 6.910 28.365 1.00 92.31 75 GLY A C 1
ATOM 585 O O . GLY A 1 75 ? -2.307 7.207 27.244 1.00 92.31 75 GLY A O 1
ATOM 586 N N . VAL A 1 76 ? -0.631 6.579 28.607 1.00 92.00 76 VAL A N 1
ATOM 587 C CA . VAL A 1 76 ? 0.398 6.521 27.548 1.00 92.00 76 VAL A CA 1
ATOM 588 C C . VAL A 1 76 ? 0.039 5.471 26.493 1.00 92.00 76 VAL A C 1
ATOM 590 O O . VAL A 1 76 ? 0.126 5.753 25.302 1.00 92.00 76 VAL A O 1
ATOM 593 N N . GLY A 1 77 ? -0.429 4.293 26.926 1.00 93.31 77 GLY A N 1
ATOM 594 C CA . GLY A 1 77 ? -0.871 3.219 26.028 1.00 93.31 77 GLY A CA 1
ATOM 595 C C . GLY A 1 77 ? -1.977 3.667 25.070 1.00 93.31 77 GLY A C 1
ATOM 596 O O . GLY A 1 77 ? -1.862 3.437 23.874 1.00 93.31 77 GLY A O 1
ATOM 597 N N . LEU A 1 78 ? -2.956 4.428 25.570 1.00 95.94 78 LEU A N 1
ATOM 598 C CA . LEU A 1 78 ? -4.052 4.979 24.764 1.00 95.94 78 LEU A CA 1
ATOM 599 C C . LEU A 1 78 ? -3.535 5.866 23.629 1.00 95.94 78 LEU A C 1
ATOM 601 O O . LEU A 1 78 ? -3.993 5.760 22.495 1.00 95.94 78 LEU A O 1
ATOM 605 N N . GLY A 1 79 ? -2.537 6.708 23.915 1.00 95.56 79 GLY A N 1
ATOM 606 C CA . GLY A 1 79 ? -1.896 7.539 22.896 1.00 95.56 79 GLY A CA 1
ATOM 607 C C . GLY A 1 79 ? -1.150 6.720 21.838 1.00 95.56 79 GLY A C 1
ATOM 608 O O . GLY A 1 79 ? -1.236 7.034 20.653 1.00 95.56 79 GLY A O 1
ATOM 609 N N . ILE A 1 80 ? -0.452 5.656 22.247 1.00 95.94 80 ILE A N 1
ATOM 610 C CA . ILE A 1 80 ? 0.267 4.757 21.328 1.00 95.94 80 ILE A CA 1
ATOM 611 C C . ILE A 1 80 ? -0.717 4.017 20.416 1.00 95.94 80 ILE A C 1
ATOM 613 O O . ILE A 1 80 ? -0.507 3.957 19.207 1.00 95.94 80 ILE A O 1
ATOM 617 N N . GLU A 1 81 ? -1.792 3.473 20.980 1.00 97.44 81 GLU A N 1
ATOM 618 C CA . GLU A 1 81 ? -2.807 2.715 20.246 1.00 97.44 81 GLU A CA 1
ATOM 619 C C . GLU A 1 81 ? -3.575 3.606 19.266 1.00 97.44 81 GLU A C 1
ATOM 621 O O . GLU A 1 81 ? -3.713 3.250 18.095 1.00 97.44 81 GLU A O 1
ATOM 626 N N . ALA A 1 82 ? -3.994 4.799 19.704 1.00 96.38 82 ALA A N 1
ATOM 627 C CA . ALA A 1 82 ? -4.650 5.781 18.844 1.00 96.38 82 ALA A CA 1
ATOM 628 C C . ALA A 1 82 ? -3.721 6.270 17.719 1.00 96.38 82 ALA A C 1
ATOM 630 O O . ALA A 1 82 ? -4.125 6.321 16.557 1.00 96.38 82 ALA A O 1
ATOM 631 N N . GLY A 1 83 ? -2.459 6.579 18.037 1.00 93.62 83 GLY A N 1
ATOM 632 C CA . GLY A 1 83 ? -1.469 7.006 17.047 1.00 93.62 83 GLY A CA 1
ATOM 633 C C . GLY A 1 83 ? -1.151 5.917 16.019 1.00 93.62 83 GLY A C 1
ATOM 634 O O . GLY A 1 83 ? -1.086 6.195 14.820 1.00 93.62 83 GLY A O 1
ATOM 635 N N . TYR A 1 84 ? -1.015 4.664 16.463 1.00 90.81 84 TYR A N 1
ATOM 636 C CA . TYR A 1 84 ? -0.827 3.525 15.568 1.00 90.81 84 TYR A CA 1
ATOM 637 C C . TYR A 1 84 ? -2.032 3.348 14.643 1.00 90.81 84 TYR A C 1
ATOM 639 O O . TYR A 1 84 ? -1.856 3.300 13.428 1.00 90.81 84 TYR A O 1
ATOM 647 N N . ALA A 1 85 ? -3.251 3.343 15.183 1.00 90.00 85 ALA A N 1
ATOM 648 C CA . ALA A 1 85 ? -4.471 3.229 14.391 1.00 90.00 85 ALA A CA 1
ATOM 649 C C . ALA A 1 85 ? -4.585 4.324 13.323 1.00 90.00 85 ALA A C 1
ATOM 651 O O . ALA A 1 85 ? -4.791 4.014 12.148 1.00 90.00 85 ALA A O 1
ATOM 652 N N . HIS A 1 86 ? -4.345 5.581 13.708 1.00 88.88 86 HIS A N 1
ATOM 653 C CA . HIS A 1 86 ? -4.313 6.712 12.783 1.00 88.88 86 HIS A CA 1
ATOM 654 C C . HIS A 1 86 ? -3.277 6.511 11.664 1.00 88.88 86 HIS A C 1
ATOM 656 O O . HIS A 1 86 ? -3.586 6.717 10.492 1.00 88.88 86 HIS A O 1
ATOM 662 N N . SER A 1 87 ? -2.073 6.024 11.995 1.00 81.25 87 SER A N 1
ATOM 663 C CA . SER A 1 87 ? -1.023 5.736 11.002 1.00 81.25 87 SER A CA 1
ATOM 664 C C . SER A 1 87 ? -1.411 4.643 9.996 1.00 81.25 87 SER A C 1
ATOM 666 O O . SER A 1 87 ? -0.932 4.651 8.865 1.00 81.25 87 SER A O 1
ATOM 668 N N . GLN A 1 88 ? -2.295 3.722 10.394 1.00 78.81 88 GLN A N 1
ATOM 669 C CA . GLN A 1 88 ? -2.834 2.653 9.546 1.00 78.81 88 GLN A CA 1
ATOM 670 C C . GLN A 1 88 ? -4.117 3.066 8.800 1.00 78.81 88 GLN A C 1
ATOM 672 O O . GLN A 1 88 ? -4.798 2.215 8.221 1.00 78.81 88 GLN A O 1
ATOM 677 N N . GLY A 1 89 ? -4.489 4.352 8.844 1.00 75.19 89 GLY A N 1
ATOM 678 C CA . GLY A 1 89 ? -5.723 4.864 8.245 1.00 75.19 89 GLY A CA 1
ATOM 679 C C . GLY A 1 89 ? -6.996 4.331 8.903 1.00 75.19 89 GLY A C 1
ATOM 680 O O . GLY A 1 89 ? -8.060 4.385 8.290 1.00 75.19 89 GLY A O 1
ATOM 681 N N . LYS A 1 90 ? -6.906 3.781 10.121 1.00 82.56 90 LYS A N 1
ATOM 682 C CA . LYS A 1 90 ? -8.070 3.272 10.846 1.00 82.56 90 LYS A CA 1
ATOM 683 C C . LYS A 1 90 ? -8.787 4.415 11.554 1.00 82.56 90 LYS A C 1
ATOM 685 O O . LYS A 1 90 ? -8.122 5.255 12.170 1.00 82.56 90 LYS A O 1
ATOM 690 N N . PRO A 1 91 ? -10.127 4.428 11.525 1.00 90.75 91 PRO A N 1
ATOM 691 C CA . PRO A 1 91 ? -10.878 5.374 12.314 1.00 90.75 91 PRO A CA 1
ATOM 692 C C . PRO A 1 91 ? -10.556 5.275 13.814 1.00 90.75 91 PRO A C 1
ATOM 694 O O . PRO A 1 91 ? -10.478 4.176 14.364 1.00 90.75 91 PRO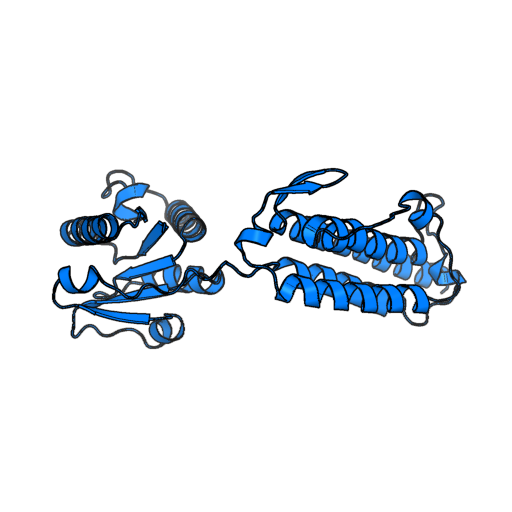 A O 1
ATOM 697 N N . VAL A 1 92 ? -10.381 6.424 14.462 1.00 95.00 92 VAL A N 1
ATOM 698 C CA . VAL A 1 92 ? -10.239 6.609 15.905 1.00 95.00 92 VAL A CA 1
ATOM 699 C C . VAL A 1 92 ? -11.444 7.416 16.381 1.00 95.00 92 VAL A C 1
ATOM 701 O O . VAL A 1 92 ? -11.590 8.593 16.042 1.00 95.00 92 VAL A O 1
ATOM 704 N N . VAL A 1 93 ? -12.301 6.783 17.176 1.00 95.69 93 VAL A N 1
ATOM 705 C CA . VAL A 1 93 ? -13.412 7.439 17.875 1.00 95.69 93 VAL A CA 1
ATOM 706 C C . VAL A 1 93 ? -13.074 7.496 19.351 1.00 95.69 93 VAL A C 1
ATOM 708 O O . VAL A 1 93 ? -12.694 6.489 19.943 1.00 95.69 93 VAL A O 1
ATOM 711 N N . VAL A 1 94 ? -13.209 8.676 19.943 1.00 96.94 94 VAL A N 1
ATOM 712 C CA . VAL A 1 94 ? -12.950 8.893 21.366 1.00 96.94 94 VAL A CA 1
ATOM 713 C C . VAL A 1 94 ? -14.279 9.021 22.094 1.00 96.94 94 VAL A C 1
ATOM 715 O O . VAL A 1 94 ? -15.145 9.784 21.672 1.00 96.94 94 VAL A O 1
ATOM 718 N N . ILE A 1 95 ? -14.424 8.301 23.199 1.00 96.62 95 ILE A N 1
ATOM 719 C CA . ILE A 1 95 ? -15.501 8.491 24.171 1.00 96.62 95 ILE A CA 1
ATOM 720 C C . ILE A 1 95 ? -14.883 8.888 25.509 1.00 96.62 95 ILE A C 1
ATOM 722 O O . ILE A 1 95 ? -13.796 8.426 25.851 1.00 96.62 95 ILE A O 1
ATOM 726 N N . ALA A 1 96 ? -15.547 9.746 26.269 1.00 97.06 96 ALA A N 1
ATOM 727 C CA . ALA A 1 96 ? -15.122 10.086 27.623 1.00 97.06 96 ALA A CA 1
ATOM 728 C C . ALA A 1 96 ? -16.307 10.541 28.472 1.00 97.06 96 ALA A C 1
ATOM 730 O O . ALA A 1 96 ? -17.314 11.003 27.944 1.00 97.06 96 ALA A O 1
ATOM 731 N N . ARG A 1 97 ? -16.191 10.458 29.795 1.00 96.00 97 ARG A N 1
ATOM 732 C CA . ARG A 1 97 ? -17.208 11.001 30.692 1.00 96.00 97 ARG A CA 1
ATOM 733 C C . ARG A 1 97 ? -17.312 12.514 30.548 1.00 96.00 97 ARG A C 1
ATOM 735 O O . ARG A 1 97 ? -16.303 13.197 30.352 1.00 96.00 97 ARG A O 1
ATOM 742 N N . THR A 1 98 ? -18.520 13.055 30.667 1.00 95.25 98 THR A N 1
ATOM 743 C CA . THR A 1 98 ? -18.728 14.508 30.658 1.00 95.25 98 THR A CA 1
ATOM 744 C C . THR A 1 98 ? -17.838 15.186 31.700 1.00 95.25 98 THR A C 1
ATOM 746 O O . THR A 1 98 ? -17.778 14.782 32.861 1.00 95.25 98 THR A O 1
ATOM 749 N N . GLY A 1 99 ? -17.115 16.223 31.270 1.00 94.25 99 GLY A N 1
ATOM 750 C CA . GLY A 1 99 ? -16.144 16.940 32.101 1.00 94.25 99 GLY A CA 1
ATOM 751 C C . GLY A 1 99 ? -14.707 16.413 32.019 1.00 94.25 99 GLY A C 1
ATOM 752 O O . GLY A 1 99 ? -13.806 17.063 32.548 1.00 94.25 99 GLY A O 1
ATOM 753 N N . SER A 1 100 ? -14.455 15.293 31.335 1.00 95.56 100 SER A N 1
ATOM 754 C CA . SER A 1 100 ? -13.093 14.825 31.062 1.00 95.56 100 SER A CA 1
ATOM 755 C C . SER A 1 100 ? -12.364 15.727 30.061 1.00 95.56 100 SER A C 1
ATOM 757 O O . SER A 1 100 ? -12.929 16.219 29.086 1.00 95.56 100 SER A O 1
ATOM 759 N N . GLU A 1 101 ? -11.064 15.915 30.279 1.00 94.50 101 GLU A N 1
ATOM 760 C CA . GLU A 1 101 ? -10.209 16.711 29.399 1.00 94.50 101 GLU A CA 1
ATOM 761 C C . GLU A 1 101 ? -9.517 15.818 28.358 1.00 94.50 101 GLU A C 1
ATOM 763 O O . GLU A 1 101 ? -8.664 14.986 28.689 1.00 94.50 101 GLU A O 1
ATOM 768 N N . ILE A 1 102 ? -9.839 16.028 27.081 1.00 93.81 102 ILE A N 1
ATOM 769 C CA . ILE A 1 102 ? -9.218 15.303 25.966 1.00 93.81 102 ILE A CA 1
ATOM 770 C C . ILE A 1 102 ? -7.977 16.053 25.490 1.00 93.81 102 ILE A C 1
ATOM 772 O O . ILE A 1 102 ? -8.050 17.243 25.185 1.00 93.81 102 ILE A O 1
ATOM 776 N N . SER A 1 103 ? -6.849 15.348 25.361 1.00 90.38 103 SER A N 1
ATOM 777 C CA . SER A 1 103 ? -5.601 15.926 24.838 1.00 90.38 103 SER A CA 1
ATOM 778 C C . SER A 1 103 ? -5.806 16.545 23.453 1.00 90.38 103 SER A C 1
ATOM 780 O O . SER A 1 103 ? -6.388 15.905 22.578 1.00 90.38 103 SER A O 1
ATOM 782 N N . THR A 1 104 ? -5.252 17.736 23.209 1.00 93.12 104 THR A N 1
ATOM 783 C CA . THR A 1 104 ? -5.318 18.417 21.900 1.00 93.12 104 THR A CA 1
ATOM 784 C C . THR A 1 104 ? -4.733 17.568 20.771 1.00 93.12 104 THR A C 1
ATOM 786 O O . THR A 1 104 ? -5.268 17.536 19.668 1.00 93.12 104 THR A O 1
ATOM 789 N N . THR A 1 105 ? -3.669 16.814 21.055 1.00 92.56 105 THR A N 1
ATOM 790 C CA . THR A 1 105 ? -3.051 15.895 20.090 1.00 92.56 105 THR A CA 1
ATOM 791 C C . THR A 1 105 ? -3.954 14.720 19.736 1.00 92.56 105 THR A C 1
ATOM 793 O O . THR A 1 105 ? -3.987 14.303 18.584 1.00 92.56 105 THR A O 1
ATOM 796 N N . LEU A 1 106 ? -4.714 14.207 20.707 1.00 93.81 106 LEU A N 1
ATOM 797 C CA . LEU A 1 106 ? -5.665 13.126 20.481 1.00 93.81 106 LEU A CA 1
ATOM 798 C C . LEU A 1 106 ? -6.884 13.628 19.696 1.00 93.81 106 LEU A C 1
ATOM 800 O O . LEU A 1 106 ? -7.315 12.965 18.758 1.00 93.81 106 LEU A O 1
ATOM 804 N N . GLN A 1 107 ? -7.388 14.823 20.024 1.00 92.00 107 GLN A N 1
ATOM 805 C CA . GLN A 1 107 ? -8.442 15.480 19.242 1.00 92.00 107 GLN A CA 1
ATOM 806 C C . GLN A 1 107 ? -8.023 15.666 17.777 1.00 92.00 107 GLN A C 1
ATOM 808 O O . GLN A 1 107 ? -8.843 15.494 16.886 1.00 92.00 107 GLN A O 1
ATOM 813 N N . GLY A 1 108 ? -6.741 15.954 17.519 1.00 90.75 108 GLY A N 1
ATOM 814 C CA . GLY A 1 108 ? -6.211 16.120 16.164 1.00 90.75 108 GLY A CA 1
ATOM 815 C C . GLY A 1 108 ? -6.217 14.854 15.295 1.00 90.75 108 GLY A C 1
ATOM 816 O O . GLY A 1 108 ? -6.127 14.975 14.077 1.00 90.75 108 GLY A O 1
ATOM 817 N N . ILE A 1 109 ? -6.323 13.658 15.888 1.00 92.44 109 ILE A N 1
ATOM 818 C CA . ILE A 1 109 ? -6.346 12.379 15.151 1.00 92.44 109 ILE A CA 1
ATOM 819 C C . ILE A 1 109 ? -7.684 11.634 15.244 1.00 92.44 109 ILE A C 1
ATOM 821 O O . ILE A 1 109 ? -7.915 10.713 14.458 1.00 92.44 109 ILE A O 1
ATOM 825 N N . ALA A 1 110 ? -8.550 12.008 16.188 1.00 93.25 110 ALA A N 1
ATOM 826 C CA . ALA A 1 110 ? -9.883 11.442 16.337 1.00 93.25 110 ALA A CA 1
ATOM 827 C C . ALA A 1 110 ? -10.812 11.960 15.230 1.00 93.25 110 ALA A C 1
ATOM 829 O O . ALA A 1 110 ? -10.864 13.164 14.987 1.00 93.25 110 ALA A O 1
ATOM 830 N N . GLN A 1 111 ? -11.589 11.087 14.577 1.00 90.88 111 GLN A N 1
ATOM 831 C CA . GLN A 1 111 ? -12.636 11.581 13.666 1.00 90.88 111 GLN A CA 1
ATOM 832 C C . GLN A 1 111 ? -13.830 12.140 14.430 1.00 90.88 111 GLN A C 1
ATOM 834 O O . GLN A 1 111 ? -14.505 13.042 13.941 1.00 90.88 111 GLN A O 1
ATOM 839 N N . GLN A 1 112 ? -14.110 11.585 15.607 1.00 91.94 112 GLN A N 1
ATOM 840 C CA . GLN A 1 112 ? -15.213 12.004 16.457 1.00 91.94 112 GLN A CA 1
ATOM 841 C C . GLN A 1 112 ? -14.825 11.859 17.927 1.00 91.94 112 GLN A C 1
ATOM 843 O O . GLN A 1 112 ? -14.076 10.953 18.306 1.00 91.94 112 GLN A O 1
ATOM 848 N N . VAL A 1 113 ? -15.367 12.757 18.744 1.00 94.50 113 VAL A N 1
ATOM 849 C CA . VAL A 1 113 ? -15.239 12.754 20.200 1.00 94.50 113 VAL A CA 1
ATOM 850 C C . VAL A 1 113 ? -16.643 12.863 20.780 1.00 94.50 113 VAL A C 1
ATOM 852 O O . VAL A 1 113 ? -17.370 13.796 20.439 1.00 94.50 113 VAL A O 1
ATOM 855 N N . PHE A 1 114 ? -17.013 11.929 21.649 1.00 94.81 114 PHE A N 1
ATOM 856 C CA . PHE A 1 114 ? -18.308 11.910 22.322 1.00 94.81 114 PHE A CA 1
ATOM 857 C C . PHE A 1 114 ? -18.125 11.946 23.832 1.00 94.81 114 PHE A C 1
ATOM 859 O O . PHE A 1 114 ? -17.276 11.246 24.387 1.00 94.81 114 PHE A O 1
ATOM 866 N N . PHE A 1 115 ? -18.949 12.752 24.491 1.00 95.31 115 PHE A N 1
ATOM 867 C CA . PHE A 1 115 ? -19.040 12.769 25.942 1.00 95.31 115 PHE A CA 1
ATOM 868 C C . PHE A 1 115 ? -20.289 12.018 26.389 1.00 95.31 115 PHE A C 1
ATOM 870 O O . PHE A 1 115 ? -21.323 12.133 25.733 1.00 95.31 115 PHE A O 1
ATOM 877 N N . TYR A 1 116 ? -20.182 11.248 27.470 1.00 94.31 116 TYR A N 1
ATOM 878 C CA . TYR A 1 116 ? -21.291 10.474 28.022 1.00 94.31 116 TYR A CA 1
ATOM 879 C C . TYR A 1 116 ? -21.408 10.651 29.538 1.00 94.31 116 TYR A C 1
ATOM 881 O O . TYR A 1 116 ? -20.404 10.737 30.246 1.00 94.31 116 TYR A O 1
ATOM 889 N N . ASP A 1 117 ? -22.636 10.667 30.044 1.00 92.50 117 ASP A N 1
ATOM 890 C CA . ASP A 1 117 ? -22.928 10.615 31.480 1.00 92.50 117 ASP A CA 1
ATOM 891 C C . ASP A 1 117 ? -23.287 9.184 31.896 1.00 92.50 117 ASP A C 1
ATOM 893 O O . ASP A 1 117 ? -22.900 8.708 32.968 1.00 92.50 117 ASP A O 1
ATOM 897 N N . THR A 1 118 ? -23.977 8.468 31.007 1.00 90.44 118 THR A N 1
ATOM 898 C CA . THR A 1 118 ? -24.415 7.085 31.183 1.00 90.44 118 THR A CA 1
ATOM 899 C C . THR A 1 118 ? -23.993 6.223 29.994 1.00 90.44 118 THR A C 1
ATOM 901 O O . THR A 1 118 ? -23.661 6.714 28.922 1.00 90.44 118 THR A O 1
ATOM 904 N N . LEU A 1 119 ? -23.984 4.898 30.163 1.00 85.62 119 LEU A N 1
ATOM 905 C CA . LEU A 1 119 ? -23.654 3.990 29.056 1.00 85.62 119 LEU A CA 1
ATOM 906 C C . LEU A 1 119 ? -24.774 3.883 28.012 1.00 85.62 119 LEU A C 1
ATOM 908 O O . LEU A 1 119 ? -24.522 3.389 26.916 1.00 85.62 119 LEU A O 1
ATOM 912 N N . GLU A 1 120 ? -25.987 4.333 28.339 1.00 85.12 120 GLU A N 1
ATOM 913 C CA . GLU A 1 120 ? -27.116 4.395 27.404 1.00 85.12 120 GLU A CA 1
ATOM 914 C C . GLU A 1 120 ? -26.855 5.430 26.304 1.00 85.12 120 GLU A C 1
ATOM 916 O O . GLU A 1 120 ? -27.177 5.178 25.145 1.00 85.12 120 GLU A O 1
ATOM 921 N N . ASP A 1 121 ? -26.135 6.511 26.627 1.00 85.31 121 ASP A N 1
ATOM 922 C CA . ASP A 1 121 ? -25.697 7.538 25.669 1.00 85.31 121 ASP A CA 1
ATOM 923 C C . ASP A 1 121 ? -24.819 6.955 24.544 1.00 85.31 121 ASP A C 1
ATOM 925 O O . ASP A 1 121 ? -24.668 7.554 23.479 1.00 85.31 121 ASP A O 1
ATOM 929 N N . LEU A 1 122 ? -24.220 5.781 24.780 1.00 84.19 122 LEU A N 1
ATOM 930 C CA . LEU A 1 122 ? -23.318 5.117 23.843 1.00 84.19 122 LEU A CA 1
ATOM 931 C C . LEU A 1 122 ? -24.023 4.106 22.925 1.00 84.19 122 LEU A C 1
ATOM 933 O O . LEU A 1 122 ? -23.390 3.597 21.997 1.00 84.19 122 LEU A O 1
ATOM 937 N N . ALA A 1 123 ? -25.295 3.781 23.181 1.00 80.62 123 ALA A N 1
ATOM 938 C CA . ALA A 1 123 ? -26.022 2.754 22.433 1.00 80.62 123 ALA A CA 1
ATOM 939 C C . ALA A 1 123 ? -26.231 3.143 20.959 1.00 80.62 123 ALA A C 1
ATOM 941 O O . ALA A 1 123 ? -26.079 2.301 20.074 1.00 80.62 123 ALA A O 1
ATOM 942 N N . ASP A 1 124 ? -26.486 4.429 20.709 1.00 78.88 124 ASP A N 1
ATOM 943 C CA . ASP A 1 124 ? -26.827 4.975 19.392 1.00 78.88 124 ASP A CA 1
ATOM 944 C C . ASP A 1 124 ? -25.735 5.904 18.837 1.00 78.88 124 ASP A C 1
ATOM 946 O O . ASP A 1 124 ? -26.019 6.866 18.116 1.00 78.88 124 ASP A O 1
ATOM 950 N N . LEU A 1 125 ? -24.462 5.647 19.174 1.00 83.44 125 LEU A N 1
ATOM 951 C CA . LEU A 1 125 ? -23.360 6.448 18.637 1.00 83.44 125 LEU A CA 1
ATOM 952 C C . LEU A 1 125 ? -23.399 6.465 17.100 1.00 83.44 125 LEU A C 1
ATOM 954 O O . LEU A 1 125 ? -23.519 5.407 16.474 1.00 83.44 125 LEU A O 1
ATOM 958 N N . PRO A 1 126 ? -23.245 7.640 16.460 1.00 80.94 126 PRO A N 1
ATOM 959 C CA . PRO A 1 126 ? -23.196 7.739 15.011 1.00 80.94 126 PRO A CA 1
ATOM 960 C C . PRO A 1 126 ? -21.822 7.274 14.527 1.00 80.94 126 PRO A C 1
ATOM 962 O O . PRO A 1 126 ? -20.940 8.085 14.232 1.00 80.94 126 PRO A O 1
ATOM 965 N N . TRP A 1 127 ? -21.643 5.951 14.483 1.00 81.75 127 TRP A N 1
ATOM 966 C CA . TRP A 1 127 ? -20.402 5.309 14.076 1.00 81.75 127 TRP A CA 1
ATOM 967 C C . TRP A 1 127 ? -19.959 5.843 12.712 1.00 81.75 127 TRP A C 1
ATOM 969 O O . TRP A 1 127 ? -20.774 5.880 11.781 1.00 81.75 127 TRP A O 1
ATOM 979 N N . PRO A 1 128 ? -18.686 6.245 12.555 1.00 71.94 128 PRO A N 1
ATOM 980 C CA . PRO A 1 128 ? -18.206 6.687 11.261 1.00 71.94 128 PRO A CA 1
ATOM 981 C C . PRO A 1 128 ? -18.378 5.535 10.273 1.00 71.94 128 PRO A C 1
ATOM 983 O O . PRO A 1 128 ? -18.145 4.369 10.614 1.00 71.94 128 PRO A O 1
ATOM 986 N N . ALA A 1 129 ? -18.791 5.863 9.045 1.00 59.22 129 ALA A N 1
ATOM 987 C CA . ALA A 1 129 ? -18.778 4.891 7.963 1.00 59.22 129 ALA A CA 1
ATOM 988 C C . ALA A 1 129 ? -17.396 4.237 7.948 1.00 59.22 129 ALA A C 1
ATOM 990 O O . ALA A 1 129 ? -16.380 4.934 8.019 1.00 59.22 129 ALA A O 1
ATOM 991 N N . THR A 1 130 ? -17.359 2.907 7.929 1.00 52.19 130 THR A N 1
ATOM 992 C CA . THR A 1 130 ? -16.107 2.162 7.949 1.00 52.19 130 THR A CA 1
ATOM 993 C C . THR A 1 130 ? -15.290 2.621 6.750 1.00 52.19 130 THR A C 1
ATOM 995 O O . THR A 1 130 ? -15.634 2.326 5.604 1.00 52.19 130 THR A O 1
ATOM 998 N N . VAL A 1 131 ? -14.235 3.398 7.000 1.00 47.41 131 VAL A N 1
ATOM 999 C CA . VAL A 1 131 ? -13.304 3.791 5.951 1.00 47.41 131 VAL A CA 1
ATOM 1000 C C . VAL A 1 131 ? -12.491 2.541 5.662 1.00 47.41 131 VAL A C 1
ATOM 1002 O O . VAL A 1 131 ? -11.521 2.230 6.345 1.00 47.41 131 VAL A O 1
ATOM 1005 N N . ALA A 1 132 ? -12.983 1.761 4.701 1.00 46.88 132 ALA A N 1
ATOM 1006 C CA . ALA A 1 132 ? -12.171 1.098 3.698 1.00 46.88 132 ALA A CA 1
ATOM 1007 C C . ALA A 1 132 ? -10.701 1.551 3.783 1.00 46.88 132 ALA A C 1
ATOM 1009 O O . ALA A 1 132 ? -10.391 2.662 3.353 1.00 46.88 132 ALA A O 1
ATOM 1010 N N . GLN A 1 133 ? -9.822 0.732 4.382 1.00 48.22 133 GLN A N 1
ATOM 1011 C CA . GLN A 1 133 ? -8.387 1.031 4.447 1.00 48.22 133 GLN A CA 1
ATOM 1012 C C . GLN A 1 133 ? -7.872 1.446 3.066 1.00 48.22 133 GLN A C 1
ATOM 1014 O O . GLN A 1 133 ? -8.401 0.941 2.069 1.00 48.22 133 GLN A O 1
ATOM 1019 N N . PRO A 1 134 ? -6.859 2.335 2.995 1.00 48.81 134 PRO A N 1
ATOM 1020 C CA . PRO A 1 134 ? -6.456 2.954 1.749 1.00 48.81 134 PRO A CA 1
ATOM 1021 C C . PRO A 1 134 ? -6.224 1.891 0.682 1.00 48.81 134 PRO A C 1
ATOM 1023 O O . PRO A 1 134 ? -5.394 0.984 0.759 1.00 48.81 134 PRO A O 1
ATOM 1026 N N . THR A 1 135 ? -7.087 1.991 -0.300 1.00 54.91 135 THR A N 1
ATOM 1027 C CA . THR A 1 135 ? -7.223 1.118 -1.431 1.00 54.91 135 THR A CA 1
ATOM 1028 C C . THR A 1 135 ? -6.018 1.347 -2.336 1.00 54.91 135 THR A C 1
ATOM 1030 O O . THR A 1 135 ? -5.773 2.463 -2.777 1.00 54.91 135 THR A O 1
ATOM 1033 N N . ALA A 1 136 ? -5.208 0.306 -2.559 1.00 63.28 136 ALA A N 1
ATOM 1034 C CA . ALA A 1 136 ? -3.988 0.366 -3.372 1.00 63.28 136 ALA A CA 1
ATOM 1035 C C . ALA A 1 136 ? -2.801 1.196 -2.810 1.00 63.28 136 ALA A C 1
ATOM 1037 O O . ALA A 1 136 ? -2.046 1.770 -3.591 1.00 63.28 136 ALA A O 1
ATOM 1038 N N . VAL A 1 137 ? -2.534 1.206 -1.491 1.00 74.44 137 VAL A N 1
ATOM 1039 C CA . VAL A 1 137 ? -1.338 1.882 -0.899 1.00 74.44 137 VAL A CA 1
ATOM 1040 C C . VAL A 1 137 ? -0.028 1.556 -1.626 1.00 74.44 137 VAL A C 1
ATOM 1042 O O . VAL A 1 137 ? 0.843 2.414 -1.752 1.00 74.44 137 VAL A O 1
ATOM 1045 N N . ALA A 1 138 ? 0.129 0.325 -2.117 1.00 86.50 138 ALA A N 1
ATOM 1046 C CA . ALA A 1 138 ? 1.333 -0.098 -2.826 1.00 86.50 138 ALA A CA 1
ATOM 1047 C C . ALA A 1 138 ? 1.421 0.435 -4.275 1.00 86.50 138 ALA A C 1
ATOM 1049 O O . ALA A 1 138 ? 2.518 0.493 -4.831 1.00 86.50 138 ALA A O 1
ATOM 1050 N N . TRP A 1 139 ? 0.317 0.879 -4.885 1.00 92.44 139 TRP A N 1
ATOM 1051 C CA . TRP A 1 139 ? 0.297 1.352 -6.274 1.00 92.44 139 TRP A CA 1
ATOM 1052 C C . TRP A 1 139 ? 1.212 2.566 -6.526 1.00 92.44 139 TRP A C 1
ATOM 1054 O O . TRP A 1 139 ? 2.052 2.483 -7.426 1.00 92.44 139 TRP A O 1
ATOM 1064 N N . PRO A 1 140 ? 1.196 3.635 -5.701 1.00 87.06 140 PRO A N 1
ATOM 1065 C CA . PRO A 1 140 ? 2.157 4.730 -5.831 1.00 87.06 140 PRO A CA 1
ATOM 1066 C C . PRO A 1 140 ? 3.631 4.297 -5.788 1.00 87.06 140 PRO A C 1
ATOM 1068 O O . PRO A 1 140 ? 4.481 4.975 -6.362 1.00 87.06 140 PRO A O 1
ATOM 1071 N N . TYR A 1 141 ? 3.964 3.189 -5.114 1.00 89.44 141 TYR A N 1
ATOM 1072 C CA . TYR A 1 141 ? 5.336 2.670 -5.077 1.00 89.44 141 TYR A CA 1
ATOM 1073 C C . TYR A 1 141 ? 5.723 2.036 -6.413 1.00 89.44 141 TYR A C 1
ATOM 1075 O O . TYR A 1 141 ? 6.804 2.331 -6.915 1.00 89.44 141 TYR A O 1
ATOM 1083 N N . ALA A 1 142 ? 4.828 1.243 -7.015 1.00 95.38 142 ALA A N 1
ATOM 1084 C CA . ALA A 1 142 ? 5.032 0.706 -8.359 1.00 95.38 142 ALA A CA 1
ATOM 1085 C C . ALA A 1 142 ? 5.229 1.840 -9.376 1.00 95.38 142 ALA A C 1
ATOM 1087 O O . ALA A 1 142 ? 6.214 1.838 -10.111 1.00 95.38 142 ALA A O 1
ATOM 1088 N N . VAL A 1 143 ? 4.350 2.849 -9.348 1.00 93.81 143 VAL A N 1
ATOM 1089 C CA . VAL A 1 143 ? 4.443 4.032 -10.215 1.00 93.81 143 VAL A CA 1
ATOM 1090 C C . VAL A 1 143 ? 5.802 4.715 -10.072 1.00 93.81 143 VAL A C 1
ATOM 1092 O O . VAL A 1 143 ? 6.483 4.915 -11.070 1.00 93.81 143 VAL A O 1
ATOM 1095 N N . ARG A 1 144 ? 6.250 5.017 -8.844 1.00 90.44 144 ARG A N 1
ATOM 1096 C CA . ARG A 1 144 ? 7.558 5.659 -8.622 1.00 90.44 144 ARG A CA 1
ATOM 1097 C C . ARG A 1 144 ? 8.730 4.840 -9.160 1.00 90.44 144 ARG A C 1
ATOM 1099 O O . ARG A 1 144 ? 9.674 5.432 -9.673 1.00 90.44 144 ARG A O 1
ATOM 1106 N N . SER A 1 145 ? 8.693 3.513 -9.039 1.00 96.38 145 SER A N 1
ATOM 1107 C CA . SER A 1 145 ? 9.737 2.655 -9.609 1.00 96.38 145 SER A CA 1
ATOM 1108 C C . SER A 1 145 ? 9.770 2.732 -11.136 1.00 96.38 145 SER A C 1
ATOM 1110 O O . SER A 1 145 ? 10.850 2.790 -11.715 1.00 96.38 145 SER A O 1
ATOM 1112 N N . VAL A 1 146 ? 8.603 2.776 -11.783 1.00 97.88 146 VAL A N 1
ATOM 1113 C CA . VAL A 1 146 ? 8.509 2.895 -13.244 1.00 97.88 146 VAL A CA 1
ATOM 1114 C C . VAL A 1 146 ? 8.956 4.276 -13.729 1.00 97.88 146 VAL A C 1
ATOM 1116 O O . VAL A 1 146 ? 9.728 4.352 -14.679 1.00 97.88 146 VAL A O 1
ATOM 1119 N N . GLU A 1 147 ? 8.542 5.361 -13.068 1.00 95.50 147 GLU A N 1
ATOM 1120 C CA . GLU A 1 147 ? 8.994 6.715 -13.432 1.00 95.50 147 GLU A CA 1
ATOM 1121 C C . GLU A 1 147 ? 10.518 6.843 -13.294 1.00 95.50 147 GLU A C 1
ATOM 1123 O O . GLU A 1 147 ? 11.185 7.254 -14.237 1.00 95.50 147 GLU A O 1
ATOM 1128 N N . ARG A 1 148 ? 11.095 6.366 -12.179 1.00 94.19 148 ARG A N 1
ATOM 1129 C CA . ARG A 1 148 ? 12.556 6.346 -11.991 1.00 94.19 148 ARG A CA 1
ATOM 1130 C C . ARG A 1 148 ? 13.284 5.534 -13.056 1.00 94.19 148 ARG A C 1
ATOM 1132 O O . ARG A 1 148 ? 14.386 5.908 -13.447 1.00 94.19 148 ARG A O 1
ATOM 1139 N N . LEU A 1 149 ? 12.695 4.425 -13.509 1.00 97.94 149 LEU A N 1
ATOM 1140 C CA . LEU A 1 149 ? 13.255 3.668 -14.622 1.00 97.94 149 LEU A CA 1
ATOM 1141 C C . LEU A 1 149 ? 13.283 4.535 -15.876 1.00 97.94 149 LEU A C 1
ATOM 1143 O O . LEU A 1 149 ? 14.320 4.636 -16.515 1.00 97.94 149 LEU A O 1
ATOM 1147 N N . PHE A 1 150 ? 12.176 5.177 -16.236 1.00 97.44 150 PHE A N 1
ATOM 1148 C CA . PHE A 1 150 ? 12.161 5.999 -17.438 1.00 97.44 150 PHE A CA 1
ATOM 1149 C C . PHE A 1 150 ? 13.110 7.199 -17.355 1.00 97.44 150 PHE A C 1
ATOM 1151 O O . PHE A 1 150 ? 13.723 7.526 -18.370 1.00 97.44 150 PHE A O 1
ATOM 1158 N N . ASP A 1 151 ? 13.275 7.807 -16.181 1.00 93.50 151 ASP A N 1
ATOM 1159 C CA . ASP A 1 151 ? 14.252 8.879 -15.953 1.00 93.50 151 ASP A CA 1
ATOM 1160 C C . ASP A 1 151 ? 15.692 8.373 -16.128 1.00 93.50 151 ASP A C 1
ATOM 1162 O O . ASP A 1 151 ? 16.517 9.040 -16.746 1.00 93.50 151 ASP A O 1
ATOM 1166 N N . LEU A 1 152 ? 15.997 7.156 -15.660 1.00 95.50 152 LEU A N 1
ATOM 1167 C CA . LEU A 1 152 ? 17.293 6.508 -15.892 1.00 95.50 152 LEU A CA 1
ATOM 1168 C C . LEU A 1 152 ? 17.576 6.281 -17.388 1.00 95.50 152 LEU A C 1
ATOM 1170 O O . LEU A 1 152 ? 18.730 6.364 -17.812 1.00 95.50 152 LEU A O 1
ATOM 1174 N N . LEU A 1 153 ? 16.543 5.944 -18.165 1.00 96.50 153 LEU A N 1
ATOM 1175 C CA . LEU A 1 153 ? 16.656 5.611 -19.588 1.00 96.50 153 LEU A CA 1
ATOM 1176 C C . LEU A 1 153 ? 16.599 6.832 -20.514 1.00 96.50 153 LEU A C 1
ATOM 1178 O O . LEU A 1 153 ? 16.834 6.702 -21.717 1.00 96.50 153 LEU A O 1
ATOM 1182 N N . GLU A 1 154 ? 16.263 8.004 -19.984 1.00 93.50 154 GLU A N 1
ATOM 1183 C CA . GLU A 1 154 ? 16.104 9.217 -20.771 1.00 93.50 154 GLU A CA 1
ATOM 1184 C C . GLU A 1 154 ? 17.433 9.655 -21.404 1.00 93.50 154 GLU A C 1
ATOM 1186 O O . GLU A 1 154 ? 18.478 9.709 -20.757 1.00 93.50 154 GLU A O 1
ATOM 1191 N N . GLY A 1 155 ? 17.402 9.940 -22.709 1.00 90.38 155 GLY A N 1
ATOM 1192 C CA . GLY A 1 155 ? 18.573 10.388 -23.466 1.00 90.38 155 GLY A CA 1
ATOM 1193 C C . GLY A 1 155 ? 19.619 9.309 -23.779 1.00 90.38 155 GLY A C 1
ATOM 1194 O O . GLY A 1 155 ? 20.615 9.620 -24.430 1.00 90.38 155 GLY A O 1
ATOM 1195 N N . LEU A 1 156 ? 19.415 8.052 -23.365 1.00 94.94 156 LEU A N 1
ATOM 1196 C CA . LEU A 1 156 ? 20.298 6.948 -23.750 1.00 94.94 156 LEU A CA 1
ATOM 1197 C C . LEU A 1 156 ? 20.177 6.630 -25.248 1.00 94.94 156 LEU A C 1
ATOM 1199 O O . LEU A 1 156 ? 19.089 6.673 -25.823 1.00 94.94 156 LEU A O 1
ATOM 1203 N N . SER A 1 157 ? 21.302 6.274 -25.876 1.00 96.31 157 SER A N 1
ATOM 1204 C CA . SER A 1 157 ? 21.324 5.825 -27.271 1.00 96.31 157 SER A CA 1
ATOM 1205 C C . SER A 1 157 ? 20.695 4.438 -27.425 1.00 96.31 157 SER A C 1
ATOM 1207 O O . SER A 1 157 ? 20.669 3.642 -26.484 1.00 96.31 157 SER A O 1
ATOM 1209 N N . GLY A 1 158 ? 20.263 4.097 -28.642 1.00 97.00 158 GLY A N 1
ATOM 1210 C CA . GLY A 1 158 ? 19.800 2.743 -28.961 1.00 97.00 158 GLY A CA 1
ATOM 1211 C C . GLY A 1 158 ? 20.838 1.661 -28.639 1.00 97.00 158 GLY A C 1
ATOM 1212 O O . GLY A 1 158 ? 20.478 0.577 -28.192 1.00 97.00 158 GLY A O 1
ATOM 1213 N N . GLU A 1 159 ? 22.131 1.953 -28.787 1.00 96.75 159 GLU A N 1
ATOM 1214 C CA . GLU A 1 159 ? 23.193 1.035 -28.362 1.00 96.75 159 GLU A CA 1
ATOM 1215 C C . GLU A 1 159 ? 23.139 0.785 -26.850 1.00 96.75 159 GLU A C 1
ATOM 1217 O O . GLU A 1 159 ? 23.041 -0.364 -26.431 1.00 96.75 159 GLU A O 1
ATOM 1222 N N . ALA A 1 160 ? 23.105 1.846 -26.040 1.00 97.25 160 ALA A N 1
ATOM 1223 C CA . ALA A 1 160 ? 23.030 1.741 -24.585 1.00 97.25 160 ALA A CA 1
ATOM 1224 C C . ALA A 1 160 ? 21.755 1.016 -24.118 1.00 97.25 160 ALA A C 1
ATOM 1226 O O . ALA A 1 160 ? 21.803 0.163 -23.233 1.00 97.25 160 ALA A O 1
ATOM 1227 N N . LEU A 1 161 ? 20.610 1.316 -24.740 1.00 98.38 161 LEU A N 1
ATOM 1228 C CA . LEU A 1 161 ? 19.318 0.706 -24.411 1.00 98.38 161 LEU A CA 1
ATOM 1229 C C . LEU A 1 161 ? 19.278 -0.803 -24.690 1.00 98.38 161 LEU A C 1
ATOM 1231 O O . LEU A 1 161 ? 18.609 -1.544 -23.964 1.00 98.38 161 LEU A O 1
ATOM 1235 N N . ASN A 1 162 ? 19.982 -1.259 -25.730 1.00 98.19 162 ASN A N 1
ATOM 1236 C CA . ASN A 1 162 ? 20.007 -2.661 -26.158 1.00 98.19 162 ASN A CA 1
ATOM 1237 C C . ASN A 1 162 ? 21.274 -3.413 -25.727 1.00 98.19 162 ASN A C 1
ATOM 1239 O O . ASN A 1 162 ? 21.414 -4.602 -26.028 1.00 98.19 162 ASN A O 1
ATOM 1243 N N . TRP A 1 163 ? 22.184 -2.750 -25.018 1.00 97.81 163 TRP A N 1
ATOM 1244 C CA . TRP A 1 163 ? 23.405 -3.360 -24.519 1.00 97.81 163 TRP A CA 1
ATOM 1245 C C . TRP A 1 163 ? 23.111 -4.416 -23.448 1.00 97.81 163 TRP A C 1
ATOM 1247 O O . TRP A 1 163 ? 22.108 -4.358 -22.728 1.00 97.81 163 TRP A O 1
ATOM 1257 N N . ARG A 1 164 ? 24.004 -5.405 -23.346 1.00 96.38 164 ARG A N 1
ATOM 1258 C CA . ARG A 1 164 ? 23.939 -6.475 -22.348 1.00 96.38 164 ARG A CA 1
ATOM 1259 C C . ARG A 1 164 ? 25.294 -6.638 -21.661 1.00 96.38 164 ARG A C 1
ATOM 1261 O O . ARG A 1 164 ? 26.287 -6.800 -22.367 1.00 96.38 164 ARG A O 1
ATOM 1268 N N . PRO A 1 165 ? 25.338 -6.728 -20.320 1.00 93.25 165 PRO A N 1
ATOM 1269 C CA . PRO A 1 165 ? 26.579 -7.011 -19.598 1.00 93.25 165 PRO A CA 1
ATOM 1270 C C . PRO A 1 165 ? 27.074 -8.446 -1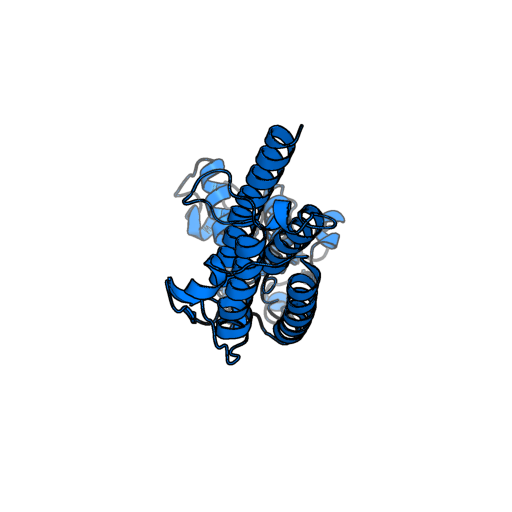9.808 1.00 93.25 165 PRO A C 1
ATOM 1272 O O . PRO A 1 165 ? 28.265 -8.720 -19.700 1.00 93.25 165 PRO A O 1
ATOM 1275 N N . PHE A 1 166 ? 26.169 -9.377 -20.115 1.00 94.00 166 PHE A N 1
ATOM 1276 C CA . PHE A 1 166 ? 26.483 -10.761 -20.468 1.00 94.00 166 PHE A CA 1
ATOM 1277 C C . PHE A 1 166 ? 25.341 -11.370 -21.304 1.00 94.00 166 PHE A C 1
ATOM 1279 O O . PHE A 1 166 ? 24.226 -10.846 -21.276 1.00 94.00 166 PHE A O 1
ATOM 1286 N N . PRO A 1 167 ? 25.564 -12.475 -22.046 1.00 92.56 167 PRO A N 1
ATOM 1287 C CA . PRO A 1 167 ? 24.620 -12.956 -23.066 1.00 92.56 167 PRO A CA 1
ATOM 1288 C C . PRO A 1 167 ? 23.186 -13.210 -22.576 1.00 92.56 167 PRO A C 1
ATOM 1290 O O . PRO A 1 167 ? 22.224 -12.964 -23.307 1.00 92.56 167 PRO A O 1
ATOM 1293 N N . THR A 1 168 ? 23.037 -13.680 -21.336 1.00 93.38 168 THR A N 1
ATOM 1294 C CA . THR A 1 168 ? 21.743 -14.012 -20.719 1.00 93.38 168 THR A CA 1
ATOM 1295 C C . THR A 1 168 ? 21.068 -12.831 -20.018 1.00 93.38 168 THR A C 1
ATOM 1297 O O . THR A 1 168 ? 19.930 -12.973 -19.571 1.00 93.38 168 THR A O 1
ATOM 1300 N N . ALA A 1 169 ? 21.734 -11.677 -19.908 1.00 94.94 169 ALA A N 1
ATOM 1301 C CA . ALA A 1 169 ? 21.154 -10.490 -19.291 1.00 94.94 169 ALA A CA 1
ATOM 1302 C C . ALA A 1 169 ? 20.020 -9.917 -20.151 1.00 94.94 169 ALA A C 1
ATOM 1304 O O . ALA A 1 169 ? 20.070 -9.943 -21.384 1.00 94.94 169 ALA A O 1
ATOM 1305 N N . SER A 1 170 ? 19.008 -9.360 -19.485 1.00 96.50 170 SER A N 1
ATOM 1306 C CA . SER A 1 170 ? 17.997 -8.537 -20.153 1.00 96.50 170 SER A CA 1
ATOM 1307 C C . SER A 1 170 ? 18.586 -7.173 -20.508 1.00 96.50 170 SER A C 1
ATOM 1309 O O . SER A 1 170 ? 19.413 -6.646 -19.767 1.00 96.50 170 SER A O 1
ATOM 1311 N N . THR A 1 171 ? 18.154 -6.602 -21.631 1.00 98.25 171 THR A N 1
ATOM 1312 C CA . THR A 1 171 ? 18.508 -5.226 -22.008 1.00 98.25 171 THR A CA 1
ATOM 1313 C C . THR A 1 171 ? 17.671 -4.226 -21.215 1.00 98.25 171 THR A C 1
ATOM 1315 O O . THR A 1 171 ? 16.593 -4.564 -20.716 1.00 98.25 171 THR A O 1
ATOM 1318 N N . LEU A 1 172 ? 18.121 -2.972 -21.140 1.00 98.44 172 LEU A N 1
ATOM 1319 C CA . LEU A 1 172 ? 17.344 -1.893 -20.525 1.00 98.44 172 LEU A CA 1
ATOM 1320 C C . LEU A 1 172 ? 15.990 -1.700 -21.228 1.00 98.44 172 LEU A C 1
ATOM 1322 O O . LEU A 1 172 ? 14.957 -1.567 -20.568 1.00 98.44 172 LEU A O 1
ATOM 1326 N N . PHE A 1 173 ? 15.981 -1.763 -22.564 1.00 98.69 173 PHE A N 1
ATOM 1327 C CA . PHE A 1 173 ? 14.762 -1.658 -23.366 1.00 98.69 173 PHE A CA 1
ATOM 1328 C C . PHE A 1 173 ? 13.773 -2.803 -23.088 1.00 98.69 173 PHE A C 1
ATOM 1330 O O . PHE A 1 173 ? 12.570 -2.574 -22.917 1.00 98.69 173 PHE A O 1
ATOM 1337 N N . ALA A 1 174 ? 14.277 -4.037 -22.990 1.00 98.38 174 ALA A N 1
ATOM 1338 C CA . ALA A 1 174 ? 13.469 -5.207 -22.665 1.00 98.38 174 ALA A CA 1
ATOM 1339 C C . ALA A 1 174 ? 12.893 -5.121 -21.245 1.00 98.38 174 ALA A C 1
ATOM 1341 O O . ALA A 1 174 ? 11.716 -5.415 -21.050 1.00 98.38 174 ALA A O 1
ATOM 1342 N N . LEU A 1 175 ? 13.677 -4.665 -20.259 1.00 98.31 175 LEU A N 1
ATOM 1343 C CA . LEU A 1 175 ? 13.203 -4.480 -18.883 1.00 98.31 175 LEU A CA 1
ATOM 1344 C C . LEU A 1 175 ? 12.068 -3.450 -18.802 1.00 98.31 175 LEU A C 1
ATOM 1346 O O . LEU A 1 175 ? 11.036 -3.736 -18.197 1.00 98.31 175 LEU A O 1
ATOM 1350 N N . ALA A 1 176 ? 12.204 -2.291 -19.452 1.00 98.56 176 ALA A N 1
ATOM 1351 C CA . ALA A 1 176 ? 11.136 -1.289 -19.482 1.00 98.56 176 ALA A CA 1
ATOM 1352 C C . ALA A 1 176 ? 9.859 -1.825 -20.146 1.00 98.56 176 ALA A C 1
ATOM 1354 O O . ALA A 1 176 ? 8.766 -1.710 -19.587 1.00 98.56 176 ALA A O 1
ATOM 1355 N N . THR A 1 177 ? 10.006 -2.489 -21.296 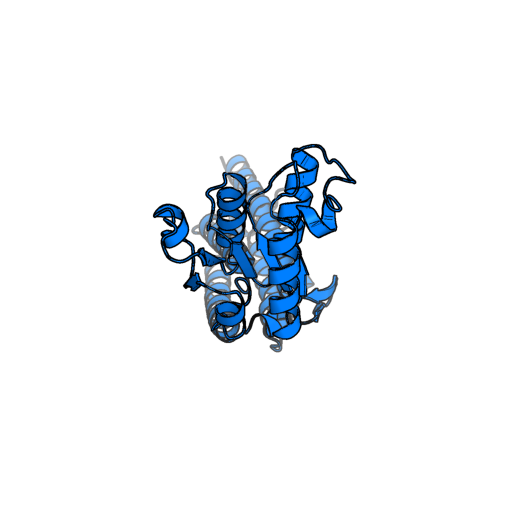1.00 98.50 177 THR A N 1
ATOM 1356 C CA . THR A 1 177 ? 8.891 -3.140 -22.000 1.00 98.50 177 THR A CA 1
ATOM 1357 C C . THR A 1 177 ? 8.209 -4.187 -21.114 1.00 98.50 177 THR A C 1
ATOM 1359 O O . THR A 1 177 ? 6.979 -4.248 -21.045 1.00 98.50 177 THR A O 1
ATOM 1362 N N . HIS A 1 178 ? 9.002 -4.979 -20.389 1.00 98.25 178 HIS A N 1
ATOM 1363 C CA . HIS A 1 178 ? 8.522 -6.032 -19.507 1.00 98.25 178 HIS A CA 1
ATOM 1364 C C . HIS A 1 178 ? 7.738 -5.500 -18.307 1.00 98.25 178 HIS A C 1
ATOM 1366 O O . HIS A 1 178 ? 6.671 -6.030 -17.996 1.00 98.25 178 HIS A O 1
ATOM 1372 N N . ILE A 1 179 ? 8.239 -4.465 -17.627 1.00 98.19 179 ILE A N 1
ATOM 1373 C CA . ILE A 1 179 ? 7.553 -3.901 -16.458 1.00 98.19 179 ILE A CA 1
ATOM 1374 C C . ILE A 1 179 ? 6.194 -3.326 -16.870 1.00 98.19 179 ILE A C 1
ATOM 1376 O O . ILE A 1 179 ? 5.193 -3.616 -16.213 1.00 98.19 179 ILE A O 1
ATOM 1380 N N . VAL A 1 180 ? 6.129 -2.587 -17.984 1.00 98.31 180 VAL A N 1
ATOM 1381 C CA . VAL A 1 180 ? 4.860 -2.046 -18.502 1.00 98.31 180 VAL A CA 1
ATOM 1382 C C . VAL A 1 180 ? 3.893 -3.175 -18.869 1.00 98.31 180 VAL A C 1
ATOM 1384 O O . VAL A 1 180 ? 2.740 -3.149 -18.443 1.00 98.31 180 VAL A O 1
ATOM 1387 N N . GLY A 1 181 ? 4.358 -4.206 -19.586 1.00 97.94 181 GLY A N 1
ATOM 1388 C CA . GLY A 1 181 ? 3.533 -5.367 -19.941 1.00 97.94 181 GLY A CA 1
ATOM 1389 C C . GLY A 1 181 ? 3.069 -6.183 -18.728 1.00 97.94 181 GLY A C 1
ATOM 1390 O O . GLY A 1 181 ? 1.945 -6.688 -18.703 1.00 97.94 181 GLY A O 1
ATOM 1391 N N . ASN A 1 182 ? 3.899 -6.286 -17.685 1.00 97.88 182 ASN A N 1
ATOM 1392 C CA . ASN A 1 182 ? 3.508 -6.908 -16.427 1.00 97.88 182 ASN A CA 1
ATOM 1393 C C . ASN A 1 182 ? 2.393 -6.121 -15.738 1.00 97.88 182 ASN A C 1
ATOM 1395 O O . ASN A 1 182 ? 1.383 -6.730 -15.401 1.00 97.88 182 ASN A O 1
ATOM 1399 N N . ILE A 1 183 ? 2.551 -4.803 -15.575 1.00 97.94 183 ILE A N 1
ATOM 1400 C CA . ILE A 1 183 ? 1.540 -3.947 -14.942 1.00 97.94 183 ILE A CA 1
ATOM 1401 C C . ILE A 1 183 ? 0.230 -3.971 -15.733 1.00 97.94 183 ILE A C 1
ATOM 1403 O O . ILE A 1 183 ? -0.841 -4.020 -15.128 1.00 97.94 183 ILE A O 1
ATOM 1407 N N . GLU A 1 184 ? 0.298 -3.982 -17.064 1.00 98.06 184 GLU A N 1
ATOM 1408 C CA . GLU A 1 184 ? -0.891 -4.092 -17.904 1.00 98.06 184 GLU A CA 1
ATOM 1409 C C . GLU A 1 184 ? -1.649 -5.395 -17.637 1.00 98.06 184 GLU A C 1
ATOM 1411 O O . GLU A 1 184 ? -2.835 -5.362 -17.339 1.00 98.06 184 GLU A O 1
ATOM 1416 N N . GLU A 1 185 ? -0.993 -6.555 -17.655 1.00 97.06 185 GLU A N 1
ATOM 1417 C CA . GLU A 1 185 ? -1.680 -7.823 -17.374 1.00 97.06 185 GLU A CA 1
ATOM 1418 C C . GLU A 1 185 ? -2.215 -7.886 -15.940 1.00 97.06 185 GLU A C 1
ATOM 1420 O O . GLU A 1 185 ? -3.341 -8.329 -15.723 1.00 97.06 185 GLU A O 1
ATOM 1425 N N . THR A 1 186 ? -1.437 -7.447 -14.952 1.00 96.31 186 THR A N 1
ATOM 1426 C CA . THR A 1 186 ? -1.793 -7.658 -13.546 1.00 96.31 186 THR A CA 1
ATOM 1427 C C . THR A 1 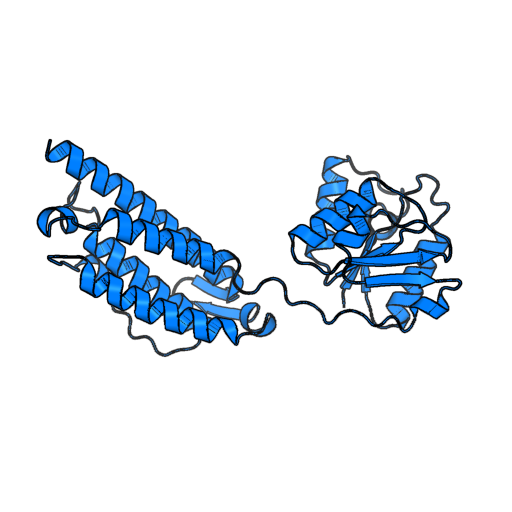186 ? -2.734 -6.595 -13.008 1.00 96.31 186 THR A C 1
ATOM 1429 O O . THR A 1 186 ? -3.739 -6.929 -12.391 1.00 96.31 186 THR A O 1
ATOM 1432 N N . ILE A 1 187 ? -2.436 -5.314 -13.208 1.00 96.56 187 ILE A N 1
ATOM 1433 C CA . ILE A 1 187 ? -3.271 -4.245 -12.660 1.00 96.56 187 ILE A CA 1
ATOM 1434 C C . ILE A 1 187 ? -4.435 -3.983 -13.601 1.00 96.56 187 ILE A C 1
ATOM 1436 O O . ILE A 1 187 ? -5.582 -4.141 -13.202 1.00 96.56 187 ILE A O 1
ATOM 1440 N N . TRP A 1 188 ? -4.164 -3.665 -14.865 1.00 97.56 188 TRP A N 1
ATOM 1441 C CA . TRP A 1 188 ? -5.242 -3.371 -15.805 1.00 97.56 188 TRP A CA 1
ATOM 1442 C C . TRP A 1 188 ? -6.084 -4.622 -16.111 1.00 97.56 188 TRP A C 1
ATOM 1444 O O . TRP A 1 188 ? -7.310 -4.589 -16.010 1.00 97.56 188 TRP A O 1
ATOM 1454 N N . GLY A 1 189 ? -5.439 -5.757 -16.381 1.00 97.12 189 GLY A N 1
ATOM 1455 C CA . GLY A 1 189 ? -6.120 -7.008 -16.697 1.00 97.12 189 GLY A CA 1
ATOM 1456 C C . GLY A 1 189 ? -6.834 -7.638 -15.505 1.00 97.12 189 GLY A C 1
ATOM 1457 O O . GLY A 1 189 ? -8.054 -7.794 -15.509 1.00 97.12 189 GLY A O 1
ATOM 1458 N N . VAL A 1 190 ? -6.082 -8.001 -14.462 1.00 96.12 190 VAL A N 1
ATOM 1459 C CA . VAL A 1 190 ? -6.645 -8.731 -13.315 1.00 96.12 190 VAL A CA 1
ATOM 1460 C C . VAL A 1 190 ? -7.389 -7.793 -12.360 1.00 96.12 190 VAL A C 1
ATOM 1462 O O . VAL A 1 190 ? -8.561 -8.036 -12.066 1.00 96.12 190 VAL A O 1
ATOM 1465 N N . VAL A 1 191 ? -6.752 -6.722 -11.870 1.00 94.75 191 VAL A N 1
ATOM 1466 C CA . VAL A 1 191 ? -7.362 -5.841 -10.851 1.00 94.75 191 VAL A CA 1
ATOM 1467 C C . VAL A 1 191 ? -8.498 -4.988 -11.420 1.00 94.75 191 VAL A C 1
ATOM 1469 O O . VAL A 1 191 ? -9.570 -4.938 -10.824 1.00 94.75 191 VAL A O 1
ATOM 1472 N N . CYS A 1 192 ? -8.325 -4.368 -12.585 1.00 94.56 192 CYS A N 1
ATOM 1473 C CA . CYS A 1 192 ? -9.378 -3.559 -13.207 1.00 94.56 192 CYS A CA 1
ATOM 1474 C C . CYS A 1 192 ? -10.350 -4.394 -14.065 1.00 94.56 192 CYS A C 1
ATOM 1476 O O . CYS A 1 192 ? -11.336 -3.854 -14.568 1.00 94.56 192 CYS A O 1
ATOM 1478 N N . GLY A 1 193 ? -10.099 -5.701 -14.225 1.00 94.75 193 GLY A N 1
ATOM 1479 C CA . GLY A 1 193 ? -10.984 -6.629 -14.937 1.00 94.75 193 GLY A CA 1
ATOM 1480 C C . GLY A 1 193 ? -11.068 -6.374 -16.442 1.00 94.75 193 GLY A C 1
ATOM 1481 O O . GLY A 1 193 ? -12.115 -6.603 -17.046 1.00 94.75 193 GLY A O 1
ATOM 1482 N N . GLN A 1 194 ? -10.005 -5.844 -17.044 1.00 96.38 194 GLN A N 1
ATOM 1483 C CA . GLN A 1 194 ? -10.006 -5.405 -18.437 1.00 96.38 194 GLN A CA 1
ATOM 1484 C C . GLN A 1 194 ? -9.379 -6.460 -19.353 1.00 96.38 194 GLN A C 1
ATOM 1486 O O . GLN A 1 194 ? -8.528 -7.242 -18.928 1.00 96.38 194 GLN A O 1
ATOM 1491 N N . PRO A 1 195 ? -9.760 -6.512 -20.637 1.00 94.25 195 PRO A N 1
ATOM 1492 C CA . PRO A 1 195 ? -9.119 -7.422 -21.573 1.00 94.25 195 PRO A CA 1
ATOM 1493 C C . PRO A 1 195 ? -7.667 -6.997 -21.828 1.00 94.25 195 PRO A C 1
ATOM 1495 O O . PRO A 1 195 ? -7.388 -5.830 -22.106 1.00 94.25 195 PRO A O 1
ATOM 1498 N N . VAL A 1 196 ? -6.749 -7.964 -21.774 1.00 94.94 196 VAL A N 1
ATOM 1499 C CA . VAL A 1 196 ? -5.325 -7.773 -22.079 1.00 94.94 196 VAL A CA 1
ATOM 1500 C C . VAL A 1 196 ? -4.839 -8.911 -22.964 1.00 94.94 196 VAL A C 1
ATOM 1502 O O . VAL A 1 196 ? -5.081 -10.082 -22.678 1.00 94.94 196 VAL A O 1
ATOM 1505 N N . GLN A 1 197 ? -4.112 -8.569 -24.026 1.00 90.56 197 GLN A N 1
ATOM 1506 C CA . GLN A 1 197 ? -3.407 -9.530 -24.870 1.00 90.56 197 GLN A CA 1
ATOM 1507 C C . GLN A 1 197 ? -1.903 -9.378 -24.659 1.00 90.56 197 GLN A C 1
ATOM 1509 O O . GLN A 1 197 ? -1.240 -8.589 -25.329 1.00 90.56 197 GLN A O 1
ATOM 1514 N N . ARG A 1 198 ? -1.359 -10.125 -23.694 1.00 92.31 198 ARG A N 1
ATOM 1515 C CA . ARG A 1 198 ? 0.060 -10.048 -23.341 1.00 92.31 198 ARG A CA 1
ATOM 1516 C C . ARG A 1 198 ? 0.888 -11.089 -24.093 1.00 92.31 198 ARG A C 1
ATOM 1518 O O . ARG A 1 198 ? 0.606 -12.281 -24.019 1.00 92.31 198 ARG A O 1
ATOM 1525 N N . GLN A 1 199 ? 1.977 -10.645 -24.720 1.00 93.12 199 GLN A N 1
ATOM 1526 C CA . GLN A 1 199 ? 2.992 -11.507 -25.337 1.00 93.12 199 GLN A CA 1
ATOM 1527 C C . GLN A 1 199 ? 4.295 -11.456 -24.533 1.00 93.12 199 GLN A C 1
ATOM 1529 O O . GLN A 1 199 ? 5.257 -10.799 -24.920 1.00 93.12 199 GLN A O 1
ATOM 1534 N N . ARG A 1 200 ? 4.322 -12.146 -23.386 1.00 92.94 200 ARG A N 1
ATOM 1535 C CA . ARG A 1 200 ? 5.422 -12.037 -22.413 1.00 92.94 200 ARG A CA 1
ATOM 1536 C C . ARG A 1 200 ? 6.796 -12.349 -23.007 1.00 92.94 200 ARG A C 1
ATOM 1538 O O . ARG A 1 200 ? 7.748 -11.630 -22.737 1.00 92.94 200 ARG A O 1
ATOM 1545 N N . ASP A 1 201 ? 6.913 -13.416 -23.788 1.00 92.94 201 ASP A N 1
ATOM 1546 C CA . ASP A 1 201 ? 8.223 -13.844 -24.291 1.00 92.94 201 ASP A CA 1
ATOM 1547 C C . ASP A 1 201 ? 8.787 -12.858 -25.325 1.00 92.94 201 ASP A C 1
ATOM 1549 O O . ASP A 1 201 ? 10.000 -12.660 -25.386 1.00 92.94 201 ASP A O 1
ATOM 1553 N N . ALA A 1 202 ? 7.912 -12.166 -26.065 1.00 94.06 202 ALA A N 1
ATOM 1554 C CA . ALA A 1 202 ? 8.303 -11.112 -26.996 1.00 94.06 202 ALA A CA 1
ATOM 1555 C C . ALA A 1 202 ? 8.863 -9.869 -26.279 1.00 94.06 202 ALA A C 1
ATOM 1557 O O . ALA A 1 202 ? 9.741 -9.205 -26.823 1.00 94.06 202 ALA A O 1
ATOM 1558 N N . GLU A 1 203 ? 8.428 -9.578 -25.045 1.00 96.62 203 GLU A N 1
ATOM 1559 C CA . GLU A 1 203 ? 8.937 -8.444 -24.250 1.00 96.62 203 GLU A CA 1
ATOM 1560 C C . GLU A 1 203 ? 10.454 -8.549 -24.019 1.00 96.62 203 GLU A C 1
ATOM 1562 O O . GLU A 1 203 ? 11.162 -7.548 -24.086 1.00 96.62 203 GLU A O 1
ATOM 1567 N N . PHE A 1 204 ? 10.974 -9.764 -23.809 1.00 94.19 204 PHE A N 1
ATOM 1568 C CA . PHE A 1 204 ? 12.404 -10.005 -23.567 1.00 94.19 204 PHE A CA 1
ATOM 1569 C C . PHE A 1 204 ? 13.261 -10.030 -24.840 1.00 94.19 204 PHE A C 1
ATOM 1571 O O . PHE A 1 204 ? 14.490 -10.044 -24.756 1.00 94.19 204 PHE A O 1
ATOM 1578 N N . GLN A 1 205 ? 12.622 -10.033 -26.011 1.00 94.88 205 GLN A N 1
ATOM 1579 C CA . GLN A 1 205 ? 13.276 -9.899 -27.316 1.00 94.88 205 GLN A CA 1
ATOM 1580 C C . GLN A 1 205 ? 13.131 -8.482 -27.886 1.00 94.88 205 GLN A C 1
ATOM 1582 O O . GLN A 1 205 ? 13.587 -8.217 -28.997 1.00 94.88 205 GLN A O 1
ATOM 1587 N N . ALA A 1 206 ? 12.480 -7.578 -27.148 1.00 97.06 206 ALA A N 1
ATOM 1588 C CA . ALA A 1 206 ? 12.216 -6.228 -27.603 1.00 97.06 206 ALA A CA 1
ATOM 1589 C C . ALA A 1 206 ? 13.520 -5.433 -27.761 1.00 97.06 206 ALA A C 1
ATOM 1591 O O . ALA A 1 206 ? 14.411 -5.483 -26.909 1.00 97.06 206 ALA A O 1
ATOM 1592 N N . VAL A 1 207 ? 13.586 -4.668 -28.849 1.00 97.19 207 VAL A N 1
ATOM 1593 C CA . VAL A 1 207 ? 14.681 -3.751 -29.169 1.00 97.19 207 VAL A CA 1
ATOM 1594 C C . VAL A 1 207 ? 14.113 -2.410 -29.617 1.00 97.19 207 VAL A C 1
ATOM 1596 O O . VAL A 1 207 ? 13.045 -2.363 -30.231 1.00 97.19 207 VAL A O 1
ATOM 1599 N N . GLY A 1 208 ? 14.824 -1.323 -29.333 1.00 96.50 208 GLY A N 1
ATOM 1600 C CA . GLY A 1 208 ? 14.394 0.017 -29.732 1.00 96.50 208 GLY A CA 1
ATOM 1601 C C . GLY A 1 208 ? 15.522 1.037 -29.749 1.00 96.50 208 GLY A C 1
ATOM 1602 O O . GLY A 1 208 ? 16.529 0.875 -29.065 1.00 96.50 208 GLY A O 1
ATOM 1603 N N . ASN A 1 209 ? 15.357 2.084 -30.557 1.00 96.81 209 ASN A N 1
ATOM 1604 C CA . ASN A 1 209 ? 16.364 3.139 -30.716 1.00 96.81 209 ASN A CA 1
ATOM 1605 C C . ASN A 1 209 ? 16.244 4.249 -29.660 1.00 96.81 209 ASN A C 1
ATOM 1607 O O . ASN A 1 209 ? 17.222 4.942 -29.399 1.00 96.81 209 ASN A O 1
ATOM 1611 N N . ASP A 1 210 ? 15.062 4.397 -29.065 1.00 96.94 210 ASP A N 1
ATOM 1612 C CA . ASP A 1 210 ? 14.733 5.339 -27.997 1.00 96.94 210 ASP A CA 1
ATOM 1613 C C . ASP A 1 210 ? 13.646 4.735 -27.091 1.00 96.94 210 ASP A C 1
ATOM 1615 O O . ASP A 1 210 ? 13.060 3.705 -27.425 1.00 96.94 210 ASP A O 1
ATOM 1619 N N . ILE A 1 211 ? 13.370 5.367 -25.945 1.00 97.31 211 ILE A N 1
ATOM 1620 C CA . ILE A 1 211 ? 12.379 4.891 -24.965 1.00 97.31 211 ILE A CA 1
ATOM 1621 C C . ILE A 1 211 ? 10.996 5.561 -25.098 1.00 97.31 211 ILE A C 1
ATOM 1623 O O . ILE A 1 211 ? 10.080 5.254 -24.331 1.00 97.31 211 ILE A O 1
ATOM 1627 N N . ALA A 1 212 ? 10.812 6.477 -26.054 1.00 96.31 212 ALA A N 1
ATOM 1628 C CA . ALA A 1 212 ? 9.675 7.397 -26.081 1.00 96.31 212 ALA A CA 1
ATOM 1629 C C . ALA A 1 212 ? 8.338 6.660 -26.239 1.00 96.31 212 ALA A C 1
ATOM 1631 O O . ALA A 1 212 ? 7.403 6.906 -25.481 1.00 96.31 212 ALA A O 1
ATOM 1632 N N . ALA A 1 213 ? 8.273 5.693 -27.158 1.00 97.12 213 ALA A N 1
ATOM 1633 C CA . ALA A 1 213 ? 7.062 4.903 -27.394 1.00 97.12 213 ALA A CA 1
ATOM 1634 C C . ALA A 1 213 ? 6.654 4.053 -26.174 1.00 97.12 213 ALA A C 1
ATOM 1636 O O . ALA A 1 213 ? 5.467 3.888 -25.887 1.00 97.12 213 ALA A O 1
ATOM 1637 N N . VAL A 1 214 ? 7.629 3.523 -25.426 1.00 97.94 214 VAL A N 1
ATOM 1638 C CA . VAL A 1 214 ? 7.358 2.737 -24.211 1.00 97.94 214 VAL A CA 1
ATOM 1639 C C . VAL A 1 214 ? 6.891 3.655 -23.075 1.00 97.94 214 VAL A C 1
ATOM 1641 O O . VAL A 1 214 ? 5.960 3.296 -22.352 1.00 97.94 214 VAL A O 1
ATOM 1644 N N . ARG A 1 215 ? 7.481 4.855 -22.952 1.00 98.00 215 ARG A N 1
ATOM 1645 C CA . ARG A 1 215 ? 7.072 5.879 -21.975 1.00 98.00 215 ARG A CA 1
ATOM 1646 C C . ARG A 1 215 ? 5.652 6.386 -22.251 1.00 98.00 215 ARG A C 1
ATOM 1648 O O . ARG A 1 215 ? 4.858 6.463 -21.320 1.00 98.00 215 ARG A O 1
ATOM 1655 N N . ASP A 1 216 ? 5.307 6.665 -23.506 1.00 97.88 216 ASP A N 1
ATOM 1656 C CA . ASP A 1 216 ? 3.954 7.089 -23.898 1.00 97.88 216 ASP A CA 1
ATOM 1657 C C . ASP A 1 216 ? 2.910 6.005 -23.579 1.00 97.88 216 ASP A C 1
ATOM 1659 O O . ASP A 1 216 ? 1.908 6.264 -22.905 1.00 97.88 216 ASP A O 1
ATOM 1663 N N . ARG A 1 217 ? 3.196 4.742 -23.931 1.00 97.94 217 ARG A N 1
ATOM 1664 C CA . ARG A 1 217 ? 2.340 3.607 -23.551 1.00 97.94 217 ARG A CA 1
ATOM 1665 C C . ARG A 1 217 ? 2.158 3.508 -22.035 1.00 97.94 217 ARG A C 1
ATOM 1667 O O . ARG A 1 217 ? 1.044 3.258 -21.574 1.00 97.94 217 ARG A O 1
ATOM 1674 N N . TRP A 1 218 ? 3.226 3.693 -21.260 1.00 98.31 218 TRP A N 1
ATOM 1675 C CA . TRP A 1 218 ? 3.145 3.716 -19.800 1.00 98.31 218 TRP A CA 1
ATOM 1676 C C . TRP A 1 218 ? 2.239 4.840 -19.292 1.00 98.31 218 TRP A C 1
ATOM 1678 O O . TRP A 1 218 ? 1.362 4.576 -18.474 1.00 98.31 218 TRP A O 1
ATOM 1688 N N . GLN A 1 219 ? 2.401 6.066 -19.791 1.00 97.81 219 GLN A N 1
ATOM 1689 C CA . GLN A 1 219 ? 1.597 7.215 -19.370 1.00 97.81 219 GLN A CA 1
ATOM 1690 C C . GLN A 1 219 ? 0.105 6.992 -19.646 1.00 97.81 219 GLN A C 1
ATOM 1692 O O . GLN A 1 219 ? -0.729 7.215 -18.765 1.00 97.81 219 GLN A O 1
ATOM 1697 N N . GLN A 1 220 ? -0.233 6.474 -20.830 1.00 98.12 220 GLN A N 1
ATOM 1698 C CA . GLN A 1 220 ? -1.612 6.137 -21.194 1.00 98.12 220 GLN A CA 1
ATOM 1699 C C . GLN A 1 220 ? -2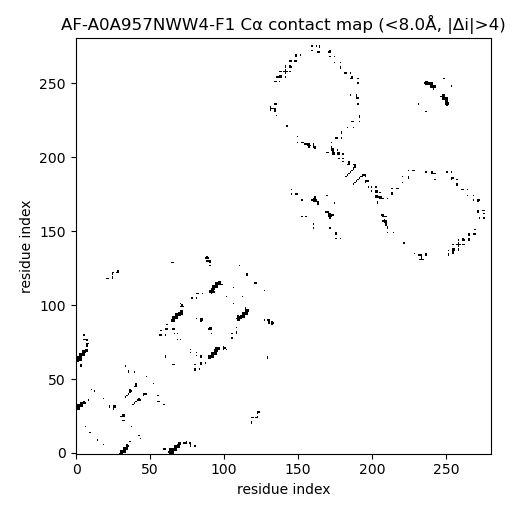.185 5.021 -20.313 1.00 98.12 220 GLN A C 1
ATOM 1701 O O . GLN A 1 220 ? -3.318 5.118 -19.834 1.00 98.12 220 GLN A O 1
ATOM 1706 N N . LEU A 1 221 ? -1.410 3.959 -20.075 1.00 98.38 221 LEU A N 1
ATOM 1707 C CA . LEU A 1 221 ? -1.815 2.849 -19.215 1.00 98.38 221 LEU A CA 1
ATOM 1708 C C . LEU A 1 221 ? -2.036 3.315 -17.772 1.00 98.38 221 LEU A C 1
ATOM 1710 O O . LEU A 1 221 ? -3.068 3.005 -17.178 1.00 98.38 221 LEU A O 1
ATOM 1714 N N . ARG A 1 222 ? -1.096 4.090 -17.225 1.00 97.56 222 ARG A N 1
ATOM 1715 C CA . ARG A 1 222 ? -1.169 4.646 -15.875 1.00 97.56 222 ARG A CA 1
ATOM 1716 C C . ARG A 1 222 ? -2.412 5.509 -15.704 1.00 97.56 222 ARG A C 1
ATOM 1718 O O . ARG A 1 222 ? -3.148 5.289 -14.753 1.00 97.56 222 ARG A O 1
ATOM 1725 N N . ALA A 1 223 ? -2.688 6.425 -16.633 1.00 95.12 223 ALA A N 1
ATOM 1726 C CA . ALA A 1 223 ? -3.866 7.288 -16.554 1.00 95.12 223 ALA A CA 1
ATOM 1727 C C . ALA A 1 223 ? -5.176 6.479 -16.504 1.00 95.12 223 ALA A C 1
ATOM 1729 O O . ALA A 1 223 ? -6.079 6.795 -15.730 1.00 95.12 223 ALA A O 1
ATOM 1730 N N . ARG A 1 224 ? -5.267 5.399 -17.291 1.00 97.31 224 ARG A N 1
ATOM 1731 C CA . ARG A 1 224 ? -6.427 4.492 -17.286 1.00 97.31 224 ARG A CA 1
ATOM 1732 C C . ARG A 1 224 ? -6.550 3.718 -15.977 1.00 97.31 224 ARG A C 1
ATOM 1734 O O . ARG A 1 224 ? -7.655 3.597 -15.455 1.00 97.31 224 ARG A O 1
ATOM 1741 N N . ILE A 1 225 ? -5.434 3.210 -15.452 1.00 96.31 225 ILE A N 1
ATOM 1742 C CA . ILE A 1 225 ? -5.400 2.524 -14.156 1.00 96.31 225 ILE A CA 1
ATOM 1743 C C . ILE A 1 225 ? -5.819 3.488 -13.045 1.00 96.31 225 ILE A C 1
ATOM 1745 O O . ILE A 1 225 ? -6.731 3.161 -12.296 1.00 96.31 225 ILE A O 1
ATOM 1749 N N . ASP A 1 226 ? -5.222 4.678 -12.969 1.00 90.12 226 ASP A N 1
ATOM 1750 C CA . ASP A 1 226 ? -5.533 5.683 -11.948 1.00 90.12 226 ASP A CA 1
ATOM 1751 C C . ASP A 1 226 ? -7.030 6.039 -11.968 1.00 90.12 226 ASP A C 1
ATOM 1753 O O . ASP A 1 226 ? -7.683 6.042 -10.923 1.00 90.12 226 ASP A O 1
ATOM 1757 N N . ALA A 1 227 ? -7.605 6.242 -13.159 1.00 89.38 227 ALA A N 1
ATOM 1758 C CA . ALA A 1 227 ? -9.034 6.496 -13.320 1.00 89.38 227 ALA A CA 1
ATOM 1759 C C . ALA A 1 227 ? -9.909 5.314 -12.863 1.00 89.38 227 ALA A C 1
ATOM 1761 O O . ALA A 1 227 ? -10.925 5.526 -12.205 1.00 89.38 227 ALA A O 1
ATOM 1762 N N . ALA A 1 228 ? -9.523 4.073 -13.175 1.00 92.12 228 ALA A N 1
ATOM 1763 C CA . ALA A 1 228 ? -10.258 2.887 -12.740 1.00 92.12 228 ALA A CA 1
ATOM 1764 C C . ALA A 1 228 ? -10.190 2.704 -11.217 1.00 92.12 228 ALA A C 1
ATOM 1766 O O . ALA A 1 228 ? -11.226 2.523 -10.575 1.00 92.12 228 ALA A O 1
ATOM 1767 N N . LEU A 1 229 ? -8.995 2.808 -10.628 1.00 89.00 229 LEU A N 1
ATOM 1768 C CA . LEU A 1 229 ? -8.782 2.646 -9.189 1.00 89.00 229 LEU A CA 1
ATOM 1769 C C . LEU A 1 229 ? -9.536 3.699 -8.372 1.00 89.00 229 LEU A C 1
ATOM 1771 O O . LEU A 1 229 ? -10.061 3.367 -7.312 1.00 89.00 229 LEU A O 1
ATOM 1775 N N . ALA A 1 230 ? -9.663 4.928 -8.882 1.00 84.94 230 ALA A N 1
ATOM 1776 C CA . ALA A 1 230 ? -10.438 5.989 -8.237 1.00 84.94 230 ALA A CA 1
ATOM 1777 C C . ALA A 1 230 ? -11.934 5.649 -8.068 1.00 84.94 230 ALA A C 1
ATOM 1779 O O . ALA A 1 230 ? -12.609 6.265 -7.246 1.00 84.94 230 ALA A O 1
ATOM 1780 N N . THR A 1 231 ? -12.454 4.676 -8.824 1.00 85.00 231 THR A N 1
ATOM 1781 C CA . THR A 1 231 ? -13.856 4.226 -8.737 1.00 85.00 231 THR A CA 1
ATOM 1782 C C . THR A 1 231 ? -14.055 2.965 -7.891 1.00 85.00 231 THR A C 1
ATOM 1784 O O . THR A 1 231 ? -15.195 2.580 -7.639 1.00 85.00 231 THR A O 1
ATOM 1787 N N . MET A 1 232 ? -12.975 2.311 -7.450 1.00 85.31 232 MET A N 1
ATOM 1788 C CA . MET A 1 232 ? -13.046 1.035 -6.733 1.00 85.31 232 MET A CA 1
ATOM 1789 C C . MET A 1 232 ? -13.233 1.232 -5.227 1.00 85.31 232 MET A C 1
ATOM 1791 O O . MET A 1 232 ? -12.562 2.049 -4.595 1.00 85.31 232 MET A O 1
ATOM 1795 N N . SER A 1 233 ? -14.101 0.420 -4.624 1.00 78.88 233 SER A N 1
ATOM 1796 C CA . SER A 1 233 ? -14.259 0.350 -3.168 1.00 78.88 233 SER A CA 1
ATOM 1797 C C . SER A 1 233 ? -13.187 -0.540 -2.519 1.00 78.88 233 SER A C 1
ATOM 1799 O O . SER A 1 233 ? -12.531 -1.343 -3.189 1.00 78.88 233 SER A O 1
ATOM 1801 N N . ALA A 1 234 ? -13.023 -0.486 -1.188 1.00 71.19 234 ALA A N 1
ATOM 1802 C CA . ALA A 1 234 ? -12.157 -1.466 -0.513 1.00 71.19 234 ALA A CA 1
ATOM 1803 C C . ALA A 1 234 ? -12.657 -2.900 -0.639 1.00 71.19 234 ALA A C 1
ATOM 1805 O O . ALA A 1 234 ? -11.833 -3.812 -0.664 1.00 71.19 234 ALA A O 1
ATOM 1806 N N . ALA A 1 235 ? -13.969 -3.111 -0.756 1.00 74.00 235 ALA A N 1
ATOM 1807 C CA . ALA A 1 235 ? -14.499 -4.442 -1.009 1.00 74.00 235 ALA A CA 1
ATOM 1808 C C . ALA A 1 235 ? -13.988 -4.972 -2.359 1.00 74.00 235 ALA A C 1
ATOM 1810 O O . ALA A 1 235 ? -13.499 -6.097 -2.417 1.00 74.00 235 ALA A O 1
ATOM 1811 N N . ASP A 1 236 ? -13.988 -4.147 -3.410 1.00 80.81 236 ASP A N 1
ATOM 1812 C CA . ASP A 1 236 ? -13.494 -4.530 -4.745 1.00 80.81 236 ASP A CA 1
ATOM 1813 C C . ASP A 1 236 ? -11.997 -4.868 -4.757 1.00 80.81 236 ASP A C 1
ATOM 1815 O O . ASP A 1 236 ? -11.528 -5.677 -5.566 1.00 80.81 236 ASP A O 1
ATOM 1819 N N . LEU A 1 237 ? -11.230 -4.256 -3.854 1.00 80.69 237 LEU A N 1
ATOM 1820 C CA . LEU A 1 237 ? -9.783 -4.450 -3.757 1.00 80.69 237 LEU A CA 1
ATOM 1821 C C . LEU A 1 237 ? -9.397 -5.584 -2.797 1.00 80.69 237 LEU A C 1
ATOM 1823 O O . LEU A 1 237 ? -8.362 -6.226 -2.990 1.00 80.69 237 LEU A O 1
ATOM 1827 N N . ALA A 1 238 ? -10.256 -5.905 -1.832 1.00 78.69 238 ALA A N 1
ATOM 1828 C CA . ALA A 1 238 ? -10.144 -7.104 -1.008 1.00 78.69 238 ALA A CA 1
ATOM 1829 C C . ALA A 1 238 ? -10.626 -8.376 -1.733 1.00 78.69 238 ALA A C 1
ATOM 1831 O O . ALA A 1 238 ? -10.271 -9.479 -1.319 1.00 78.69 238 ALA A O 1
ATOM 1832 N N . GLN A 1 239 ? -11.407 -8.243 -2.813 1.00 80.25 239 GLN A N 1
ATOM 1833 C CA . GLN A 1 239 ? -11.927 -9.386 -3.566 1.00 80.25 239 GLN A CA 1
ATOM 1834 C C . GLN A 1 239 ? -10.803 -10.305 -4.085 1.00 80.25 239 GLN A C 1
ATOM 1836 O O . GLN A 1 239 ? -9.834 -9.813 -4.678 1.00 80.25 239 GLN A O 1
ATOM 1841 N N . PRO A 1 240 ? -10.940 -11.636 -3.914 1.00 86.06 240 PRO A N 1
ATOM 1842 C CA . PRO A 1 240 ? -10.049 -12.613 -4.525 1.00 86.06 240 PRO A CA 1
ATOM 1843 C C . PRO A 1 240 ? -10.125 -12.564 -6.053 1.00 86.06 240 PRO A C 1
ATOM 1845 O O . PRO A 1 240 ? -11.208 -12.531 -6.635 1.00 86.06 240 PRO A O 1
ATOM 1848 N N . ARG A 1 241 ? -8.968 -12.619 -6.712 1.00 92.75 241 ARG A N 1
ATOM 1849 C CA . ARG A 1 241 ? -8.826 -12.623 -8.170 1.00 92.75 241 ARG A CA 1
ATOM 1850 C C . ARG A 1 241 ? -7.906 -13.744 -8.617 1.00 92.75 241 ARG A C 1
ATOM 1852 O O . ARG A 1 241 ? -6.964 -14.108 -7.914 1.00 92.75 241 ARG A O 1
ATOM 1859 N N . GLN A 1 242 ? -8.151 -14.274 -9.812 1.00 94.56 242 GLN A N 1
ATOM 1860 C CA . GLN A 1 242 ? -7.297 -15.305 -10.387 1.00 94.56 242 GLN A CA 1
ATOM 1861 C C . GLN A 1 242 ? -6.111 -14.670 -11.115 1.00 94.56 242 GLN A C 1
ATOM 1863 O O . GLN A 1 242 ? -6.248 -14.155 -12.223 1.00 94.56 242 GLN A O 1
ATOM 1868 N N . HIS A 1 243 ? -4.929 -14.724 -10.504 1.00 92.31 243 HIS A N 1
ATOM 1869 C CA . HIS A 1 243 ? -3.699 -14.262 -11.132 1.00 92.31 243 HIS A CA 1
ATOM 1870 C C . HIS A 1 243 ? -3.130 -15.350 -12.067 1.00 92.31 243 HIS A C 1
ATOM 1872 O O . HIS A 1 243 ? -2.905 -16.477 -11.607 1.00 92.31 243 HIS A O 1
ATOM 1878 N N . PRO A 1 244 ? -2.779 -15.034 -13.333 1.00 87.94 244 PRO A N 1
ATOM 1879 C CA . PRO A 1 244 ? -2.369 -16.023 -14.342 1.00 87.94 244 PRO A CA 1
ATOM 1880 C C . PRO A 1 244 ? -1.216 -16.954 -13.938 1.00 87.94 244 PRO A C 1
ATOM 1882 O O . PRO A 1 244 ? -1.089 -18.052 -14.467 1.00 87.94 244 PRO A O 1
ATOM 1885 N N . ARG A 1 245 ? -0.346 -16.511 -13.021 1.00 87.94 245 ARG A N 1
ATOM 1886 C CA . ARG A 1 245 ? 0.883 -17.233 -12.620 1.00 87.94 245 ARG A CA 1
ATOM 1887 C C . ARG A 1 245 ? 1.038 -17.479 -11.120 1.00 87.94 245 ARG A C 1
ATOM 1889 O O . ARG A 1 245 ? 2.033 -18.059 -10.707 1.00 87.94 245 ARG A O 1
ATOM 1896 N N . ARG A 1 246 ? 0.121 -16.967 -10.296 1.00 85.50 246 ARG A N 1
ATOM 1897 C CA . ARG A 1 246 ? 0.254 -16.997 -8.822 1.00 85.50 246 ARG A CA 1
ATOM 1898 C C . ARG A 1 246 ? -0.972 -17.580 -8.121 1.00 85.50 246 ARG A C 1
ATOM 1900 O O . ARG A 1 246 ? -0.966 -17.689 -6.904 1.00 85.50 246 ARG A O 1
ATOM 1907 N N . GLY A 1 247 ? -1.979 -17.999 -8.888 1.00 90.81 247 GLY A N 1
ATOM 1908 C CA . GLY A 1 247 ? -3.222 -18.529 -8.346 1.00 90.81 247 GLY A CA 1
ATOM 1909 C C . GLY A 1 247 ? -4.125 -17.424 -7.812 1.00 90.81 247 GLY A C 1
ATOM 1910 O O . GLY A 1 247 ? -4.059 -16.278 -8.259 1.00 90.81 247 GLY A O 1
ATOM 1911 N N . THR A 1 248 ? -5.004 -17.789 -6.888 1.00 92.06 248 THR A N 1
ATOM 1912 C CA . THR A 1 248 ? -5.976 -16.867 -6.309 1.00 92.06 248 THR A CA 1
ATOM 1913 C C . THR A 1 248 ? -5.312 -15.952 -5.284 1.00 92.06 248 THR A C 1
ATOM 1915 O O . THR A 1 248 ? -4.650 -16.430 -4.368 1.00 92.06 248 THR A O 1
ATOM 1918 N N . MET A 1 249 ? -5.505 -14.645 -5.432 1.00 88.44 249 MET A N 1
ATOM 1919 C CA . MET A 1 249 ? -4.992 -13.625 -4.514 1.00 88.44 249 MET A CA 1
ATOM 1920 C C . MET A 1 249 ? -5.862 -12.366 -4.563 1.00 88.44 249 MET A C 1
ATOM 1922 O O . MET A 1 249 ? -6.492 -12.087 -5.581 1.00 88.44 249 MET A O 1
ATOM 1926 N N . SER A 1 250 ? -5.921 -11.605 -3.475 1.00 86.69 250 SER A N 1
ATOM 1927 C CA . SER A 1 250 ? -6.639 -10.326 -3.419 1.00 86.69 250 SER A CA 1
ATOM 1928 C C . SER A 1 250 ? -5.956 -9.249 -4.267 1.00 86.69 250 SER A C 1
ATOM 1930 O O . SER A 1 250 ? -4.749 -9.299 -4.520 1.00 86.69 250 SER A O 1
ATOM 1932 N N . SER A 1 251 ? -6.703 -8.219 -4.674 1.00 90.25 251 SER A N 1
ATOM 1933 C CA . SER A 1 251 ? -6.119 -7.087 -5.414 1.00 90.25 251 SER A CA 1
ATOM 1934 C C . SER A 1 251 ? -5.034 -6.364 -4.607 1.00 90.25 251 SER A C 1
ATOM 1936 O O . SER A 1 251 ? -4.028 -5.940 -5.171 1.00 90.25 251 SER A O 1
ATOM 1938 N N . ASN A 1 252 ? -5.195 -6.275 -3.283 1.00 84.44 252 ASN A N 1
ATOM 1939 C CA . ASN A 1 252 ? -4.186 -5.704 -2.387 1.00 84.44 252 ASN A CA 1
ATOM 1940 C C . ASN A 1 252 ? -2.858 -6.471 -2.427 1.00 84.44 252 ASN A C 1
ATOM 1942 O O . ASN A 1 252 ? -1.797 -5.858 -2.556 1.00 84.44 252 ASN A O 1
ATOM 1946 N N . GLU A 1 253 ? -2.903 -7.804 -2.398 1.00 85.44 253 GLU A N 1
ATOM 1947 C CA . GLU A 1 253 ? -1.702 -8.629 -2.562 1.00 85.44 253 GLU A CA 1
ATOM 1948 C C . GLU A 1 253 ? -1.079 -8.442 -3.952 1.00 85.44 253 GLU A C 1
ATOM 1950 O O . GLU A 1 253 ? 0.148 -8.405 -4.078 1.00 85.44 253 GLU A O 1
ATOM 1955 N N . ILE A 1 254 ? -1.901 -8.267 -4.996 1.00 93.94 254 ILE A N 1
ATOM 1956 C CA . ILE A 1 254 ? -1.412 -8.001 -6.355 1.00 93.94 254 ILE A CA 1
ATOM 1957 C C . ILE A 1 254 ? -0.626 -6.684 -6.398 1.00 93.94 254 ILE A C 1
ATOM 1959 O O . ILE A 1 254 ? 0.472 -6.672 -6.954 1.00 93.94 254 ILE A O 1
ATOM 1963 N N . PHE A 1 255 ? -1.109 -5.597 -5.782 1.00 92.94 255 PHE A N 1
ATOM 1964 C CA . PHE A 1 255 ? -0.359 -4.332 -5.766 1.00 92.94 255 PHE A CA 1
ATOM 1965 C C . PHE A 1 255 ? 1.007 -4.466 -5.093 1.00 92.94 255 PHE A C 1
ATOM 1967 O O . PHE A 1 255 ? 1.987 -3.920 -5.599 1.00 92.94 255 PHE A O 1
ATOM 1974 N N . VAL A 1 256 ? 1.097 -5.206 -3.983 1.00 91.19 256 VAL A N 1
ATOM 1975 C CA . VAL A 1 256 ? 2.376 -5.452 -3.296 1.00 91.19 256 VAL A CA 1
ATOM 1976 C C . VAL A 1 256 ? 3.333 -6.227 -4.200 1.00 91.19 256 VAL A C 1
ATOM 1978 O O . VAL A 1 256 ? 4.500 -5.855 -4.334 1.00 91.19 256 VAL A O 1
ATOM 1981 N N . VAL A 1 257 ? 2.841 -7.281 -4.855 1.00 91.69 257 VAL A N 1
ATOM 1982 C CA . VAL A 1 257 ? 3.644 -8.087 -5.784 1.00 91.69 257 VAL A CA 1
ATOM 1983 C C . VAL A 1 257 ? 4.153 -7.245 -6.951 1.00 91.69 257 VAL A C 1
ATOM 1985 O O . VAL A 1 257 ? 5.329 -7.346 -7.295 1.00 91.69 257 VAL A O 1
ATOM 1988 N N . VAL A 1 258 ? 3.303 -6.400 -7.535 1.00 96.06 258 VAL A N 1
ATOM 1989 C CA . VAL A 1 258 ? 3.667 -5.527 -8.658 1.00 96.06 258 VAL A CA 1
ATOM 1990 C C . VAL A 1 258 ? 4.673 -4.459 -8.235 1.00 96.06 258 VAL A C 1
ATOM 1992 O O . VAL A 1 258 ? 5.665 -4.258 -8.930 1.00 96.06 258 VAL A O 1
ATOM 1995 N N . ALA A 1 259 ? 4.474 -3.819 -7.080 1.00 95.19 259 ALA A N 1
ATOM 1996 C CA . ALA A 1 259 ? 5.411 -2.825 -6.557 1.00 95.19 259 ALA A CA 1
ATOM 1997 C C . ALA A 1 259 ? 6.799 -3.428 -6.306 1.00 95.19 259 ALA A C 1
ATOM 1999 O O . ALA A 1 259 ? 7.807 -2.864 -6.730 1.00 95.19 259 ALA A O 1
ATOM 2000 N N . ARG A 1 260 ? 6.852 -4.611 -5.680 1.00 96.00 260 ARG A N 1
ATOM 2001 C CA . ARG A 1 260 ? 8.100 -5.355 -5.487 1.00 96.00 260 ARG A CA 1
ATOM 2002 C C . ARG A 1 260 ? 8.764 -5.686 -6.826 1.00 96.00 260 ARG A C 1
ATOM 2004 O O . ARG A 1 260 ? 9.948 -5.425 -6.993 1.00 96.00 260 ARG A O 1
ATOM 2011 N N . HIS A 1 261 ? 8.007 -6.240 -7.768 1.00 96.88 261 HIS A N 1
ATOM 2012 C CA . HIS A 1 261 ? 8.522 -6.667 -9.069 1.00 96.88 261 HIS A CA 1
ATOM 2013 C C . HIS A 1 261 ? 9.082 -5.493 -9.891 1.00 96.88 261 HIS A C 1
ATOM 2015 O O . HIS A 1 261 ? 10.161 -5.597 -10.471 1.00 96.88 261 HIS A O 1
ATOM 2021 N N . ALA A 1 262 ? 8.394 -4.345 -9.893 1.00 97.88 262 ALA A N 1
ATOM 2022 C CA . ALA A 1 262 ? 8.882 -3.130 -10.541 1.00 97.88 262 ALA A CA 1
ATOM 2023 C C . ALA A 1 262 ? 10.194 -2.631 -9.909 1.00 97.88 262 ALA A C 1
ATOM 2025 O O . ALA A 1 262 ? 11.118 -2.258 -10.628 1.00 97.88 262 ALA A O 1
ATOM 2026 N N . ALA A 1 263 ? 10.308 -2.665 -8.577 1.00 96.25 263 ALA A N 1
ATOM 2027 C CA . ALA A 1 263 ? 11.533 -2.279 -7.878 1.00 96.25 263 ALA A CA 1
ATOM 2028 C C . ALA A 1 263 ? 12.708 -3.238 -8.152 1.00 96.25 263 ALA A C 1
ATOM 2030 O O . ALA A 1 263 ? 13.833 -2.779 -8.341 1.00 96.25 263 ALA A O 1
ATOM 2031 N N . GLU A 1 264 ? 12.458 -4.551 -8.219 1.00 98.12 264 GLU A N 1
ATOM 2032 C CA . GLU A 1 264 ? 13.477 -5.556 -8.561 1.00 98.12 264 GLU A CA 1
ATOM 2033 C C . GLU A 1 264 ? 14.072 -5.303 -9.954 1.00 98.12 264 GLU A C 1
ATOM 2035 O O . GLU A 1 264 ? 15.293 -5.320 -10.121 1.00 98.12 264 GLU A O 1
ATOM 2040 N N . HIS A 1 265 ? 13.231 -5.011 -10.947 1.00 98.06 265 HIS A N 1
ATOM 2041 C CA . HIS A 1 265 ? 13.702 -4.714 -12.300 1.00 98.06 265 HIS A CA 1
ATOM 2042 C C . HIS A 1 265 ? 14.306 -3.314 -12.451 1.00 98.06 265 HIS A C 1
ATOM 2044 O O . HIS A 1 265 ? 15.242 -3.155 -13.233 1.00 98.06 265 HIS A O 1
ATOM 2050 N N . LEU A 1 266 ? 13.846 -2.318 -11.684 1.00 97.94 266 LEU A N 1
ATOM 2051 C CA . LEU A 1 266 ? 14.524 -1.021 -11.605 1.00 97.94 266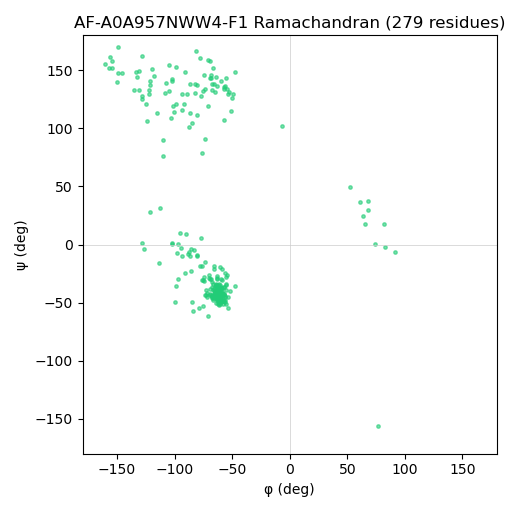 LEU A CA 1
ATOM 2052 C C . LEU A 1 266 ? 15.970 -1.196 -11.128 1.00 97.94 266 LEU A C 1
ATOM 2054 O O . LEU A 1 266 ? 16.880 -0.692 -11.775 1.00 97.94 266 LEU A O 1
ATOM 2058 N N . ALA A 1 267 ? 16.198 -1.962 -10.058 1.00 97.62 267 ALA A N 1
ATOM 2059 C CA . ALA A 1 267 ? 17.548 -2.207 -9.551 1.00 97.62 267 ALA A CA 1
ATOM 2060 C C . ALA A 1 267 ? 18.438 -2.927 -10.585 1.00 97.62 267 ALA A C 1
ATOM 2062 O O . ALA A 1 267 ? 19.617 -2.604 -10.736 1.00 97.62 267 ALA A O 1
ATOM 2063 N N . GLN A 1 268 ? 17.875 -3.875 -11.344 1.00 97.69 268 GLN A N 1
ATOM 2064 C CA . GLN A 1 268 ? 18.583 -4.515 -12.461 1.00 97.69 268 GLN A CA 1
ATOM 2065 C C . GLN A 1 268 ? 18.963 -3.508 -13.555 1.00 97.69 268 GLN A C 1
ATOM 2067 O O . GLN A 1 268 ? 20.070 -3.577 -14.095 1.00 97.69 268 GLN A O 1
ATOM 2072 N N . ALA A 1 269 ? 18.065 -2.576 -13.878 1.00 98.19 269 ALA A N 1
ATOM 2073 C CA . ALA A 1 269 ? 18.317 -1.532 -14.861 1.00 98.19 269 ALA A CA 1
ATOM 2074 C C . ALA A 1 269 ? 19.382 -0.533 -14.380 1.00 98.19 269 ALA A C 1
ATOM 2076 O O . ALA A 1 269 ? 20.295 -0.222 -15.139 1.00 98.19 269 ALA A O 1
ATOM 2077 N N . GLU A 1 270 ? 19.318 -0.091 -13.119 1.00 97.69 270 GLU A N 1
ATOM 2078 C CA . GLU A 1 270 ? 20.313 0.799 -12.500 1.00 97.69 270 GLU A CA 1
ATOM 2079 C C . GLU A 1 270 ? 21.722 0.193 -12.592 1.00 97.69 270 GLU A C 1
ATOM 2081 O O . GLU A 1 270 ? 22.635 0.833 -13.114 1.00 97.69 270 GLU A O 1
ATOM 2086 N N . MET A 1 271 ? 21.871 -1.079 -12.207 1.00 97.75 271 MET A N 1
ATOM 2087 C CA . MET A 1 271 ? 23.143 -1.806 -12.299 1.00 97.75 271 MET A CA 1
ATOM 2088 C C . MET A 1 271 ? 23.622 -1.975 -13.751 1.00 97.75 271 MET A C 1
ATOM 2090 O O . MET A 1 271 ? 24.799 -1.794 -14.052 1.00 97.75 271 MET A O 1
ATOM 2094 N N . THR A 1 272 ? 22.717 -2.306 -14.677 1.00 97.25 272 THR A N 1
ATOM 2095 C CA . THR A 1 272 ? 23.065 -2.484 -16.098 1.00 97.25 272 THR A CA 1
ATOM 2096 C C . THR A 1 272 ? 23.540 -1.173 -16.728 1.00 97.25 272 THR A C 1
ATOM 2098 O O . THR A 1 272 ? 24.524 -1.163 -17.468 1.00 97.25 272 THR A O 1
ATOM 2101 N N . ALA A 1 273 ? 22.876 -0.059 -16.411 1.00 95.81 273 ALA A N 1
ATOM 2102 C CA . ALA A 1 273 ? 23.263 1.264 -16.883 1.00 95.81 273 ALA A CA 1
ATOM 2103 C C . ALA A 1 273 ? 24.624 1.700 -16.316 1.00 95.81 273 ALA A C 1
ATOM 2105 O O . ALA A 1 273 ? 25.432 2.280 -17.041 1.00 95.81 273 ALA A O 1
ATOM 2106 N N . GLU A 1 274 ? 24.901 1.402 -15.043 1.00 96.12 274 GLU A N 1
ATOM 2107 C CA . GLU A 1 274 ? 26.208 1.652 -14.427 1.00 96.12 274 GLU A CA 1
ATOM 2108 C C . GLU A 1 274 ? 27.321 0.859 -15.127 1.00 96.12 274 GLU A C 1
ATOM 2110 O O . GLU A 1 274 ? 28.314 1.446 -15.554 1.00 96.12 274 GLU A O 1
ATOM 2115 N N . MET A 1 275 ? 27.114 -0.442 -15.359 1.00 96.69 275 MET A N 1
ATOM 2116 C CA . MET A 1 275 ? 28.071 -1.287 -16.084 1.00 96.69 275 MET A CA 1
ATOM 2117 C C . MET A 1 275 ? 28.348 -0.783 -17.507 1.00 96.69 275 MET A C 1
ATOM 2119 O O . MET A 1 275 ? 29.504 -0.761 -17.926 1.00 96.69 275 MET A O 1
ATOM 2123 N N . PHE A 1 276 ? 27.320 -0.348 -18.244 1.00 95.94 276 PHE A N 1
ATOM 2124 C CA . PHE A 1 276 ? 27.499 0.212 -19.588 1.00 95.94 276 PHE A CA 1
ATOM 2125 C C . PHE A 1 276 ? 28.362 1.480 -19.572 1.00 95.94 276 PHE A C 1
ATOM 2127 O O . PHE A 1 276 ? 29.256 1.633 -20.407 1.00 95.94 276 PHE A O 1
ATOM 2134 N N . ARG A 1 277 ? 28.127 2.380 -18.605 1.00 93.06 277 ARG A N 1
ATOM 2135 C CA . ARG A 1 277 ? 28.916 3.613 -18.448 1.00 93.06 277 ARG A CA 1
ATOM 2136 C C . ARG A 1 277 ? 30.378 3.306 -18.139 1.00 93.06 277 ARG A C 1
ATOM 2138 O O . ARG A 1 277 ? 31.241 3.943 -18.726 1.00 93.06 277 ARG A O 1
ATOM 2145 N N . SER A 1 278 ? 30.650 2.324 -17.278 1.00 92.25 278 SER A N 1
ATOM 2146 C CA . SER A 1 278 ? 32.020 1.885 -16.973 1.00 92.25 278 SER A CA 1
ATOM 2147 C C . SER A 1 278 ? 32.703 1.156 -18.131 1.00 92.25 278 SER A C 1
ATOM 2149 O O . SER A 1 278 ? 33.922 1.183 -18.231 1.00 92.25 278 SER A O 1
ATOM 2151 N N . PHE A 1 279 ? 31.944 0.479 -18.995 1.00 88.25 279 PHE A N 1
ATOM 2152 C CA . PHE A 1 279 ? 32.489 -0.161 -20.195 1.00 88.25 279 PHE A CA 1
ATOM 2153 C C . PHE A 1 279 ? 32.817 0.852 -21.302 1.00 88.25 279 PHE A C 1
ATOM 2155 O O . PHE A 1 279 ? 33.723 0.625 -22.097 1.00 88.25 279 PHE A O 1
ATOM 2162 N N . SER A 1 280 ? 32.067 1.954 -21.359 1.00 79.06 280 SER A N 1
ATOM 2163 C CA . SER A 1 280 ? 32.171 2.975 -22.411 1.00 79.06 280 SER A CA 1
ATOM 2164 C C . SER A 1 280 ? 33.084 4.156 -22.046 1.00 79.06 280 SER A C 1
ATOM 2166 O O . SER A 1 280 ? 33.247 5.059 -22.866 1.00 79.06 280 SER A O 1
ATOM 2168 N N . SER A 1 281 ? 33.626 4.178 -20.821 1.00 68.31 281 SER A N 1
ATOM 2169 C CA . SER A 1 281 ? 34.585 5.172 -20.309 1.00 68.31 281 SER A CA 1
ATOM 2170 C C . SER A 1 281 ? 36.027 4.779 -20.599 1.00 68.31 281 SER A C 1
ATOM 2172 O O . SER A 1 281 ? 36.795 5.661 -21.035 1.00 68.31 281 SER A O 1
#

Sequence (281 aa):
MHLYLAIKYHPDGQNRALIEALSATLSAAGHRSTCVFRDIEQWGAKELPPAALMRHSFRAIDAADLVLLEFSEKGVGLGIEAGYAHSQGKPVVVIARTGSEISTTLQGIAQQVFFYDTLEDLADLPWPATVAQPTAVAWPYAVRSVERLFDLLEGLSGEALNWRPFPTASTLFALATHIVGNIEETIWGVVCGQPVQRQRDAEFQAVGNDIAAVRDRWQQLRARIDAALATMSAADLAQPRQHPRRGTMSSNEIFVVVARHAAEHLAQAEMTAEMFRSFSS

Mean predicted aligned error: 12.52 Å

Nearest PDB structures (foldseek):
  3cex-assembly1_A  TM=7.668E-01  e=9.304E-05  Enterococcus faecalis V583
  8rpt-assembly1_B  TM=8.131E-01  e=2.072E-04  Homo sapiens
  8rpt-assembly1_A  TM=7.389E-01  e=2.853E-04  Homo sapiens
  2p1a-assembly1_A  TM=7.906E-01  e=1.751E-03  Bacillus cereus ATCC 10987
  2p1a-assembly1_B  TM=7.991E-01  e=1.330E-02  Bacillus cereus ATCC 10987

Foldseek 3Di:
DEEEEAEDDDLQCPCVVVVVLLQVLCVLLVYHYDYCCCPPCVVVVRDDDPVVSVVVLLVSLVVGLAYEYEPQDDDPVSVVSLVSNLVQVHAYEYEYAPPRDDDPVSVVRHPYYYHDPDCVSVNPPPDPDRPLGPQLPLQVLLVVLLVLLQVLQPPDFLCQQCDDPDDPAAGSQLLLLQLLLLCCCLQVCWLLVDDDDGDNVVSSVDGDGGCVVSVVSSVVSVVVSVVSSVPDGSVSQQDWTQDPPPGTDGNNVSSVVSSVSSNVSSVSSVVSSVSVVVVVD

Radius of gyration: 25.71 Å; Cα contacts (8 Å, |Δi|>4): 388; chains: 1; bounding box: 62×37×71 Å

Secondary structure (DSSP, 8-state):
-EEEEEE---TT-TTHHHHHHHHHHHHHTT-EEE-IIIIISTTTTS---HHHHHHHHHHHHHT-SEEEEE-SS--HHHHHHHHHHHHTT--EEEEEETT----HHHHTT-SEEEEESSGGGGTT--PPP-----TTTTHHHHHHHHHHHHHHHTT--HHHHH--SSTTSPPHHHHHHHHHHHHIIIIIIIIS-------HHHHTT---S-SHHHHHHHHHHHHHHHHHHTT--HHHHHSEEEETTTEEEEHHHHHHHHHHHHHHHHHHHHHHHHHHHHH--

Solvent-accessible surface area (backbone atoms on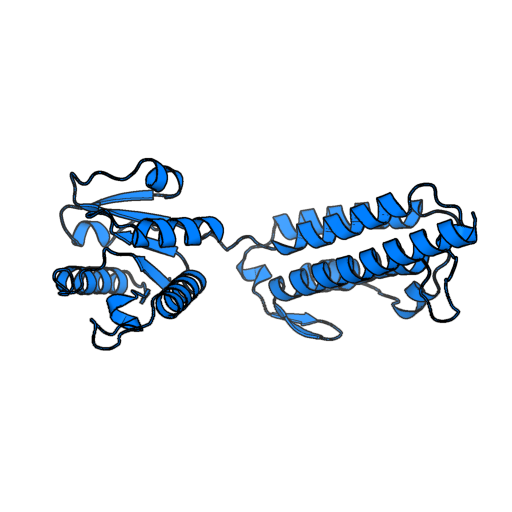ly — not comparable to full-atom values): 15654 Å² total; per-residue (Å²): 95,38,29,20,46,40,58,68,88,50,97,85,45,84,57,48,68,57,54,55,49,53,50,48,43,41,41,75,61,65,30,47,75,48,33,56,56,61,74,69,18,51,74,67,78,40,84,63,59,70,74,56,44,52,54,50,50,51,53,46,48,71,72,25,58,28,38,39,32,48,43,57,53,92,44,73,66,52,54,52,54,52,52,49,36,46,76,64,54,31,52,29,37,36,38,27,43,67,88,48,79,73,54,71,72,55,59,73,61,35,82,43,76,46,70,30,93,52,74,71,67,59,53,76,58,85,69,73,77,75,60,56,49,73,72,57,73,38,42,66,52,23,52,51,29,51,53,54,42,51,62,72,50,58,90,48,49,30,65,66,28,56,41,55,97,45,94,87,50,73,24,49,44,11,49,55,47,36,48,48,53,47,46,43,46,49,45,41,19,54,63,67,66,38,94,66,89,79,62,71,75,58,27,71,69,45,77,50,64,61,59,62,70,60,51,51,53,43,52,56,50,47,54,53,43,54,58,52,57,75,72,57,50,40,67,68,33,61,37,75,39,77,42,97,88,74,46,74,43,28,37,54,58,49,30,46,53,48,21,51,51,31,44,56,52,33,53,52,39,55,53,53,54,51,53,51,54,66,73,74,106